Protein AF-A0A938QXC5-F1 (afdb_monomer_lite)

Sequence (366 aa):
MSLGEHMAAVRALHARALDVDLAGDAAVVHDLRVALRRCRSLAQGLADVDLIHRADWRGLAGAARGLFDGLGALRDAQVMCDWARLVPDDHRAAVDARLQAPLAGLIGDARAALQAFDIEGWDRRMRTMPLLAEHALRRRPLLLHLALARFDDARALHVIAMRRRDPESLHRTRVGVKRLRYTLESLLPDLHARVAKPLKKMQEALGDLHDLDVLGATLADVDSAALAAARSARAERLAAYKAMATGRGAWTTIRRALPPSAVVIERCRRAYVLELAASLGVDERRARRAERGVRALAATRGVPLASSALLASVLAPAKRRPARRAIKGALGLPAVVRRAVRDALDGDALVDAVRRVDRAGPPPRP

Secondary structure (DSSP, 8-state):
--HHHHHHHHHHHHHHHHHS-TTT-HHHHHHHHHHHHHHHHHHHHHHTT--TTHHHHHHHHHHTHHHHHHHHHHHHHHHHHHGGGGS-HHHHHHHHHHHHTTHHHHHHHHHHHHHT--HHHHHHHHTTHHHHHHHHHT-HHHHHHHHHHHHHHHHHHHHHHHHH--HHHHHHHHHHHHHHHHHHHHH-HHHHHHHHHHHHHHHHHHHHHHHHHHHHHHHTTT-HHHHHHHHHHHHHHHHHHHHHHSTTSHHHHHHHHS--SHHHHHHHHHHHHHHHHHHTT--HHHHHHHHHHHHHHHHHHT-----HHHHHHHHS---TTHHHHHHHTTTTS-HHHHHHHHHHH-SSSSHHHHHHHTTSPPPPP-

pLDDT: mean 82.69, std 17.97, range [37.16, 98.19]

Structure (mmCIF, N/CA/C/O backbone):
data_AF-A0A938QXC5-F1
#
_entry.id   AF-A0A938QXC5-F1
#
loop_
_atom_site.group_PDB
_atom_site.id
_atom_site.type_symbol
_atom_site.label_atom_id
_atom_site.label_alt_id
_atom_site.label_comp_id
_atom_site.label_asym_id
_atom_site.label_entity_id
_atom_site.label_seq_id
_atom_site.pdbx_PDB_ins_code
_atom_site.Cartn_x
_atom_site.Cartn_y
_atom_site.Cartn_z
_atom_site.occupancy
_atom_site.B_iso_or_equiv
_atom_site.auth_seq_id
_atom_site.auth_comp_id
_atom_site.auth_asym_id
_atom_site.auth_atom_id
_atom_site.pdbx_PDB_model_num
ATOM 1 N N . MET A 1 1 ? -16.776 5.868 -1.572 1.00 73.38 1 MET A N 1
ATOM 2 C CA . MET A 1 1 ? -17.205 4.794 -0.670 1.00 73.38 1 MET A CA 1
ATOM 3 C C . MET A 1 1 ? -16.621 5.026 0.711 1.00 73.38 1 MET A C 1
ATOM 5 O O . MET A 1 1 ? -15.471 5.453 0.796 1.00 73.38 1 MET A O 1
ATOM 9 N N . SER A 1 2 ? -17.409 4.807 1.760 1.00 90.56 2 SER A N 1
ATOM 10 C CA . SER A 1 2 ? -16.986 4.910 3.160 1.00 90.56 2 SER A CA 1
ATOM 11 C C . SER A 1 2 ? -16.192 3.670 3.597 1.00 90.56 2 SER A C 1
ATOM 13 O O . SER A 1 2 ? -16.183 2.640 2.917 1.00 90.56 2 SER A O 1
ATOM 15 N N . LEU A 1 3 ? -15.515 3.742 4.752 1.00 95.12 3 LEU A N 1
ATOM 16 C CA . LEU A 1 3 ? -14.867 2.561 5.335 1.00 95.12 3 LEU A CA 1
ATOM 17 C C . LEU A 1 3 ? -15.892 1.454 5.632 1.00 95.12 3 LEU A C 1
ATOM 19 O O . LEU A 1 3 ? -15.605 0.289 5.374 1.00 95.12 3 LEU A O 1
ATOM 23 N N . GLY A 1 4 ? -17.082 1.815 6.123 1.00 95.94 4 GLY A N 1
ATOM 24 C CA . GLY A 1 4 ? -18.150 0.859 6.425 1.00 95.94 4 GLY A CA 1
ATOM 25 C C . GLY A 1 4 ? -18.572 0.047 5.202 1.00 95.94 4 GLY A C 1
ATOM 26 O O . GLY A 1 4 ? -18.639 -1.177 5.277 1.00 95.94 4 GLY A O 1
ATOM 27 N N . GLU A 1 5 ? -18.741 0.700 4.050 1.00 96.25 5 GLU A N 1
ATOM 28 C CA . GLU A 1 5 ? -19.066 0.019 2.789 1.00 96.25 5 GLU A CA 1
ATOM 29 C C . GLU A 1 5 ? -17.952 -0.943 2.353 1.00 96.25 5 GLU A C 1
ATOM 31 O O . GLU A 1 5 ? -18.225 -2.057 1.910 1.00 96.25 5 GLU A O 1
ATOM 36 N N . HIS A 1 6 ? -16.681 -0.554 2.504 1.00 96.31 6 HIS A N 1
ATOM 37 C CA . HIS A 1 6 ? -15.562 -1.447 2.199 1.00 96.31 6 HIS A CA 1
ATOM 38 C C . HIS A 1 6 ? -15.498 -2.652 3.141 1.00 96.31 6 HIS A C 1
ATOM 40 O O . HIS A 1 6 ? -15.212 -3.756 2.683 1.00 96.31 6 HIS A O 1
ATOM 46 N N . MET A 1 7 ? -15.778 -2.468 4.432 1.00 98.12 7 MET A N 1
ATOM 47 C CA . MET A 1 7 ? -15.786 -3.571 5.393 1.00 98.12 7 MET A CA 1
ATOM 48 C C . MET A 1 7 ? -16.966 -4.524 5.173 1.00 98.12 7 MET A C 1
ATOM 50 O O . MET A 1 7 ? -16.781 -5.737 5.263 1.00 98.12 7 MET A O 1
ATOM 54 N N . ALA A 1 8 ? -18.141 -3.996 4.818 1.00 97.88 8 ALA A N 1
ATOM 55 C CA . ALA A 1 8 ? -19.299 -4.797 4.432 1.00 97.88 8 ALA A CA 1
ATOM 56 C C . ALA A 1 8 ? -19.032 -5.600 3.150 1.00 97.88 8 ALA A C 1
ATOM 58 O O . ALA A 1 8 ? -19.370 -6.780 3.083 1.00 97.88 8 ALA A O 1
ATOM 59 N N . ALA A 1 9 ? -18.347 -5.000 2.170 1.00 97.81 9 ALA A N 1
ATOM 60 C CA . ALA A 1 9 ? -17.917 -5.709 0.968 1.00 97.81 9 ALA A CA 1
ATOM 61 C C . ALA A 1 9 ? -16.958 -6.864 1.294 1.00 97.81 9 ALA A C 1
ATOM 63 O O . ALA A 1 9 ? -17.125 -7.948 0.747 1.00 97.81 9 ALA A O 1
ATOM 64 N N . VAL A 1 10 ? -15.997 -6.673 2.213 1.00 98.19 10 VAL A N 1
ATOM 65 C CA . VAL A 1 10 ? -15.128 -7.770 2.687 1.00 98.19 10 VAL A CA 1
ATOM 66 C C . VAL A 1 10 ? -15.963 -8.905 3.271 1.00 98.19 10 VAL A C 1
ATOM 68 O O . VAL A 1 10 ? -15.745 -10.050 2.899 1.00 98.19 10 VAL A O 1
ATOM 71 N N . ARG A 1 11 ? -16.935 -8.593 4.135 1.00 97.88 11 ARG A N 1
ATOM 72 C CA . ARG A 1 11 ? -17.811 -9.592 4.759 1.00 97.88 11 ARG A CA 1
ATOM 73 C C . ARG A 1 11 ? -18.604 -10.396 3.720 1.00 97.88 11 ARG A C 1
ATOM 75 O O . ARG A 1 11 ? -18.632 -11.619 3.783 1.00 97.88 11 ARG A O 1
ATOM 82 N N . ALA A 1 12 ? -19.223 -9.719 2.753 1.00 97.56 12 ALA A N 1
ATOM 83 C CA . ALA A 1 12 ? -20.017 -10.366 1.709 1.00 97.56 12 ALA A CA 1
ATOM 84 C C . ALA A 1 12 ? -19.158 -11.211 0.750 1.00 97.56 12 ALA A C 1
ATOM 86 O O . ALA A 1 12 ? -19.511 -12.343 0.427 1.00 97.56 12 ALA A O 1
ATOM 87 N N . LEU A 1 13 ? -18.011 -10.679 0.317 1.00 97.31 13 LEU A N 1
ATOM 88 C CA . LEU A 1 13 ? -17.088 -11.380 -0.578 1.00 97.31 13 LEU A CA 1
ATOM 89 C C . LEU A 1 13 ? -16.383 -12.548 0.117 1.00 97.31 13 LEU A C 1
ATOM 91 O O . LEU A 1 13 ? -16.097 -13.539 -0.540 1.00 97.31 13 LEU A O 1
ATOM 95 N N . HIS A 1 14 ? -16.119 -12.452 1.424 1.00 97.69 14 HIS A N 1
ATOM 96 C CA . HIS A 1 14 ? -15.586 -13.555 2.227 1.00 97.69 14 HIS A CA 1
ATOM 97 C C . HIS A 1 14 ? -16.565 -14.729 2.277 1.00 97.69 14 HIS A C 1
ATOM 99 O O . HIS A 1 14 ? -16.155 -15.841 1.964 1.00 97.69 14 HIS A O 1
ATOM 105 N N . ALA A 1 15 ? -17.848 -14.471 2.559 1.00 96.81 15 ALA A N 1
ATOM 106 C CA . ALA A 1 15 ? -18.883 -15.505 2.533 1.00 96.81 15 ALA A CA 1
ATOM 107 C C . ALA A 1 15 ? -18.957 -16.190 1.159 1.00 96.81 15 ALA A C 1
ATOM 109 O O . ALA A 1 15 ? -18.821 -17.402 1.070 1.00 96.81 15 ALA A O 1
ATOM 110 N N . ARG A 1 16 ? -19.035 -15.409 0.071 1.00 95.81 16 ARG A N 1
ATOM 111 C CA . ARG A 1 16 ? -19.038 -15.966 -1.291 1.00 95.81 16 ARG A CA 1
ATOM 112 C C . ARG A 1 16 ? -17.765 -16.763 -1.602 1.00 95.81 16 ARG A C 1
ATOM 114 O O . ARG A 1 16 ? -17.842 -17.792 -2.257 1.00 95.81 16 ARG A O 1
ATOM 121 N N . ALA A 1 17 ? -16.598 -16.297 -1.160 1.00 94.88 17 ALA A N 1
ATOM 122 C CA . ALA A 1 17 ? -15.327 -16.970 -1.417 1.00 94.88 17 ALA A CA 1
ATOM 123 C C . ALA A 1 17 ? -15.199 -18.332 -0.707 1.00 94.88 17 ALA A C 1
ATOM 125 O O . ALA A 1 17 ? -14.383 -19.143 -1.136 1.00 94.88 17 ALA A O 1
ATOM 126 N N . LEU A 1 18 ? -15.973 -18.590 0.354 1.00 94.94 18 LEU A N 1
ATOM 127 C CA . LEU A 1 18 ? -16.016 -19.899 1.015 1.00 94.94 18 LEU A CA 1
ATOM 128 C C . LEU A 1 18 ? -16.770 -20.953 0.189 1.00 94.94 18 LEU A C 1
ATOM 130 O O . LEU A 1 18 ? -16.433 -22.131 0.279 1.00 94.94 18 LEU A O 1
ATOM 134 N N . ASP A 1 19 ? -17.737 -20.528 -0.627 1.00 93.00 19 ASP A N 1
ATOM 135 C CA . ASP A 1 19 ? -18.667 -21.421 -1.335 1.00 93.00 19 ASP A CA 1
ATOM 136 C C . ASP A 1 19 ? -18.271 -21.706 -2.794 1.00 93.00 19 ASP A C 1
ATOM 138 O O . ASP A 1 19 ? -18.875 -22.548 -3.458 1.00 93.00 19 ASP A O 1
ATOM 142 N N . VAL A 1 20 ? -17.276 -20.995 -3.325 1.00 92.44 20 VAL A N 1
ATOM 143 C CA . VAL A 1 20 ? -16.870 -21.074 -4.737 1.00 92.44 20 VAL A CA 1
ATOM 144 C C . VAL A 1 20 ? -15.569 -21.842 -4.930 1.00 92.44 20 VAL A C 1
ATOM 146 O O . VAL A 1 20 ? -14.682 -21.866 -4.074 1.00 92.44 20 VAL A O 1
ATOM 149 N N . ASP A 1 21 ? -15.413 -22.420 -6.119 1.00 89.19 21 ASP A N 1
ATOM 150 C CA . ASP A 1 21 ? -14.126 -22.955 -6.532 1.00 89.19 21 ASP A CA 1
ATOM 151 C C . ASP A 1 21 ? -13.148 -21.818 -6.872 1.00 89.19 21 ASP A C 1
ATOM 153 O O . ASP A 1 21 ? -13.244 -21.172 -7.916 1.00 89.19 21 ASP A O 1
ATOM 157 N N . LEU A 1 22 ? -12.176 -21.591 -5.984 1.00 85.50 22 LEU A N 1
ATOM 158 C CA . LEU A 1 22 ? -11.138 -20.569 -6.159 1.00 85.50 22 LEU A CA 1
ATOM 159 C C . LEU A 1 22 ? -10.255 -20.791 -7.398 1.00 85.50 22 LEU A C 1
ATOM 161 O O . LEU A 1 22 ? -9.600 -19.843 -7.836 1.00 85.50 22 LEU A O 1
ATOM 165 N N . ALA A 1 23 ? -10.204 -22.013 -7.942 1.00 80.19 23 ALA A N 1
ATOM 166 C CA . ALA A 1 23 ? -9.492 -22.281 -9.188 1.00 80.19 23 ALA A CA 1
ATOM 167 C C . ALA A 1 23 ? -10.234 -21.681 -10.396 1.00 80.19 23 ALA A C 1
ATOM 169 O O . ALA A 1 23 ? -9.602 -21.069 -11.257 1.00 80.19 23 ALA A O 1
ATOM 170 N N . GLY A 1 24 ? -11.565 -21.820 -10.431 1.00 76.31 24 GLY A N 1
ATOM 171 C CA . GLY A 1 24 ? -12.424 -21.345 -11.519 1.00 76.31 24 GLY A CA 1
ATOM 172 C C . GLY A 1 24 ? -12.910 -19.895 -11.391 1.00 76.31 24 GLY A C 1
ATOM 173 O O . GLY A 1 24 ? -13.176 -19.256 -12.406 1.00 76.31 24 GLY A O 1
ATOM 174 N N . ASP A 1 25 ? -12.999 -19.340 -10.178 1.00 81.38 25 ASP A N 1
ATOM 175 C CA . ASP A 1 25 ? -13.485 -17.971 -9.938 1.00 81.38 25 ASP A CA 1
ATOM 176 C C . ASP A 1 25 ? -12.351 -17.042 -9.466 1.00 81.38 25 ASP A C 1
ATOM 178 O O . ASP A 1 25 ? -12.260 -16.624 -8.312 1.00 81.38 25 ASP A O 1
ATOM 182 N N . ALA A 1 26 ? -11.456 -16.669 -10.384 1.00 82.31 26 ALA A N 1
ATOM 183 C CA . ALA A 1 26 ? -10.393 -15.704 -10.084 1.00 82.31 26 ALA A CA 1
ATOM 184 C C . ALA A 1 26 ? -10.930 -14.292 -9.755 1.00 82.31 26 ALA A C 1
ATOM 186 O O . ALA A 1 26 ? -10.217 -13.481 -9.147 1.00 82.31 26 ALA A O 1
ATOM 187 N N . ALA A 1 27 ? -12.174 -13.984 -10.146 1.00 88.62 27 ALA A N 1
ATOM 188 C CA . ALA A 1 27 ? -12.801 -12.689 -9.909 1.00 88.62 27 ALA A CA 1
ATOM 189 C C . ALA A 1 27 ? -13.138 -12.496 -8.425 1.00 88.62 27 ALA A C 1
ATOM 191 O O . ALA A 1 27 ? -12.799 -11.455 -7.864 1.00 88.62 27 ALA A O 1
ATOM 192 N N . VAL A 1 28 ? -13.691 -13.511 -7.747 1.00 91.12 28 VAL A N 1
ATOM 193 C CA . VAL A 1 28 ? -14.006 -13.413 -6.310 1.00 91.12 28 VAL A CA 1
ATOM 194 C C . VAL A 1 28 ? -12.753 -13.180 -5.456 1.00 91.12 28 VAL A C 1
ATOM 196 O O . VAL A 1 28 ? -12.759 -12.330 -4.562 1.00 91.12 28 VAL A O 1
ATOM 199 N N . VAL A 1 29 ? -11.636 -13.847 -5.782 1.00 90.88 29 VAL A N 1
ATOM 200 C CA . VAL A 1 29 ? -10.338 -13.659 -5.114 1.00 90.88 29 VAL A CA 1
ATOM 201 C C . VAL A 1 29 ? -9.826 -12.244 -5.361 1.00 90.88 29 VAL A C 1
ATOM 203 O O . VAL A 1 29 ? -9.366 -11.572 -4.432 1.00 90.88 29 VAL A O 1
ATOM 206 N N . HIS A 1 30 ? -9.912 -11.768 -6.605 1.00 91.69 30 HIS A N 1
ATOM 207 C CA . HIS A 1 30 ? -9.515 -10.411 -6.960 1.00 91.69 30 HIS A CA 1
ATOM 208 C C . HIS A 1 30 ? -10.321 -9.361 -6.185 1.00 91.69 30 HIS A C 1
ATOM 210 O O . HIS A 1 30 ? -9.731 -8.493 -5.534 1.00 91.69 30 HIS A O 1
ATOM 216 N N . ASP A 1 31 ? -11.647 -9.463 -6.201 1.00 95.00 31 ASP A N 1
ATOM 217 C CA . ASP A 1 31 ? -12.548 -8.496 -5.581 1.00 95.00 31 ASP A CA 1
ATOM 218 C C . ASP A 1 31 ? -12.382 -8.467 -4.060 1.00 95.00 31 ASP A C 1
ATOM 220 O O . ASP A 1 31 ? -12.244 -7.388 -3.468 1.00 95.00 31 ASP A O 1
ATOM 224 N N . LEU A 1 32 ? -12.286 -9.640 -3.421 1.00 96.38 32 LEU A N 1
ATOM 225 C CA . LEU A 1 32 ? -12.037 -9.745 -1.983 1.00 96.38 32 LEU A CA 1
ATOM 226 C C . LEU A 1 32 ? -10.693 -9.107 -1.608 1.00 96.38 32 LEU A C 1
ATOM 228 O O . LEU A 1 32 ? -10.614 -8.310 -0.666 1.00 96.38 32 LEU A O 1
ATOM 232 N N . ARG A 1 33 ? -9.634 -9.362 -2.388 1.00 95.69 33 ARG A N 1
ATOM 233 C CA . ARG A 1 33 ? -8.335 -8.695 -2.197 1.00 95.69 33 ARG A CA 1
ATOM 234 C C . ARG A 1 33 ? -8.440 -7.186 -2.354 1.00 95.69 33 ARG A C 1
ATOM 236 O O . ARG A 1 33 ? -7.829 -6.454 -1.573 1.00 95.69 33 ARG A O 1
ATOM 243 N N . VAL A 1 34 ? -9.185 -6.694 -3.342 1.00 95.50 34 VAL A N 1
ATOM 244 C CA . VAL A 1 34 ? -9.376 -5.254 -3.553 1.00 95.50 34 VAL A CA 1
ATOM 245 C C . VAL A 1 34 ? -10.096 -4.624 -2.359 1.00 95.50 34 VAL A C 1
ATOM 247 O O . VAL A 1 34 ? -9.641 -3.578 -1.880 1.00 95.50 34 VAL A O 1
ATOM 250 N N . ALA A 1 35 ? -11.154 -5.252 -1.841 1.00 96.94 35 ALA A N 1
ATOM 251 C CA . ALA A 1 35 ? -11.894 -4.782 -0.669 1.00 96.94 35 ALA A CA 1
ATOM 252 C C . ALA A 1 35 ? -11.013 -4.760 0.598 1.00 96.94 35 ALA A C 1
ATOM 254 O O . ALA A 1 35 ? -10.912 -3.730 1.276 1.00 96.94 35 ALA A O 1
ATOM 255 N N . LEU A 1 36 ? -10.266 -5.840 0.853 1.00 97.50 36 LEU A N 1
ATOM 256 C CA . LEU A 1 36 ? -9.299 -5.929 1.954 1.00 97.50 36 LEU A CA 1
ATOM 257 C C . LEU A 1 36 ? -8.193 -4.874 1.826 1.00 97.50 36 LEU A C 1
ATOM 259 O O . LEU A 1 36 ? -7.880 -4.183 2.797 1.00 97.50 36 LEU A O 1
ATOM 263 N N . ARG A 1 37 ? -7.625 -4.683 0.625 1.00 96.31 37 ARG A N 1
ATOM 264 C CA . ARG A 1 37 ? -6.616 -3.643 0.350 1.00 96.31 37 ARG A CA 1
ATOM 265 C C . ARG A 1 37 ? -7.142 -2.258 0.712 1.00 96.31 37 ARG A C 1
ATOM 267 O O . ARG A 1 37 ? -6.390 -1.474 1.292 1.00 96.31 37 ARG A O 1
ATOM 274 N N . ARG A 1 38 ? -8.392 -1.939 0.351 1.00 96.44 38 ARG A N 1
ATOM 275 C CA . ARG A 1 38 ? -9.012 -0.632 0.632 1.00 96.44 38 ARG A CA 1
ATOM 276 C C . ARG A 1 38 ? -9.113 -0.388 2.135 1.00 96.44 38 ARG A C 1
ATOM 278 O O . ARG A 1 38 ? -8.637 0.651 2.592 1.00 96.44 38 ARG A O 1
ATOM 285 N N . CYS A 1 39 ? -9.610 -1.369 2.893 1.00 97.50 39 CYS A N 1
ATOM 286 C CA . CYS A 1 39 ? -9.671 -1.304 4.356 1.00 97.50 39 CYS A CA 1
ATOM 287 C C . CYS A 1 39 ? -8.272 -1.155 4.972 1.00 97.50 39 CYS A C 1
ATOM 289 O O . CYS A 1 39 ? -8.023 -0.230 5.743 1.00 97.50 39 CYS A O 1
ATOM 291 N N . ARG A 1 40 ? -7.325 -2.020 4.580 1.00 96.62 40 ARG A N 1
ATOM 292 C CA . ARG A 1 40 ? -5.950 -2.021 5.106 1.00 96.62 40 ARG A CA 1
ATOM 293 C C . ARG A 1 40 ? -5.210 -0.725 4.809 1.00 96.62 40 ARG A C 1
ATOM 295 O O . ARG A 1 40 ? -4.557 -0.196 5.697 1.00 96.62 40 ARG A O 1
ATOM 302 N N . SER A 1 41 ? -5.290 -0.216 3.581 1.00 94.44 41 SER A N 1
ATOM 303 C CA . SER A 1 41 ? -4.545 0.986 3.180 1.00 94.44 41 SER A CA 1
ATOM 304 C C . SER A 1 41 ? -5.094 2.239 3.854 1.00 94.44 41 SER A C 1
ATOM 306 O O . SER A 1 41 ? -4.310 3.084 4.280 1.00 94.44 41 SER A O 1
ATOM 308 N N . LEU A 1 42 ? -6.422 2.336 3.995 1.00 96.56 42 LEU A N 1
ATOM 309 C CA . LEU A 1 42 ? -7.063 3.402 4.762 1.00 96.56 42 LEU A CA 1
ATOM 310 C C . LEU A 1 42 ? -6.624 3.334 6.228 1.00 96.56 42 LEU A C 1
ATOM 312 O O . LEU A 1 42 ? -6.110 4.320 6.747 1.00 96.56 42 LEU A O 1
ATOM 316 N N . ALA A 1 43 ? -6.742 2.164 6.862 1.00 97.19 43 ALA A N 1
ATOM 317 C CA . ALA A 1 43 ? -6.360 1.969 8.257 1.00 97.19 43 ALA A CA 1
ATOM 318 C C . ALA A 1 43 ? -4.867 2.245 8.497 1.00 97.19 43 ALA A C 1
ATOM 320 O O . ALA A 1 43 ? -4.514 2.941 9.437 1.00 97.19 43 ALA A O 1
ATOM 321 N N . GLN A 1 44 ? -3.972 1.776 7.625 1.00 95.31 44 GLN A N 1
ATOM 322 C CA . GLN A 1 44 ? -2.540 2.082 7.714 1.00 95.31 44 GLN A CA 1
ATOM 323 C C . GLN A 1 44 ? -2.259 3.575 7.552 1.00 95.31 44 GLN A C 1
ATOM 325 O O . GLN A 1 44 ? -1.444 4.121 8.289 1.00 95.31 44 GLN A O 1
ATOM 330 N N . GLY A 1 45 ? -2.931 4.233 6.605 1.00 93.94 45 GLY A N 1
ATOM 331 C CA . GLY A 1 45 ? -2.815 5.671 6.417 1.00 93.94 45 GLY A CA 1
ATOM 332 C C . GLY A 1 45 ? -3.245 6.435 7.666 1.00 93.94 45 GLY A C 1
ATOM 333 O O . GLY A 1 45 ? -2.478 7.254 8.163 1.00 93.94 45 GLY A O 1
ATOM 334 N N . LEU A 1 46 ? -4.415 6.112 8.224 1.00 95.62 46 LEU A N 1
ATOM 335 C CA . LEU A 1 46 ? -4.910 6.722 9.458 1.00 95.62 46 LEU A CA 1
ATOM 336 C C . LEU A 1 46 ? -4.031 6.390 10.669 1.00 95.62 46 LEU A C 1
ATOM 338 O O . LEU A 1 46 ? -3.738 7.288 11.443 1.00 95.62 46 LEU A O 1
ATOM 342 N N . ALA A 1 47 ? -3.485 5.177 10.788 1.00 92.69 47 ALA A N 1
ATOM 343 C CA . ALA A 1 47 ? -2.557 4.820 11.866 1.00 92.69 47 ALA A CA 1
ATOM 344 C C . ALA A 1 47 ? -1.301 5.707 11.913 1.00 92.69 47 ALA A C 1
ATOM 346 O O . ALA A 1 47 ? -0.642 5.780 12.953 1.00 92.69 47 ALA A O 1
ATOM 347 N N . ASP A 1 48 ? -0.926 6.332 10.797 1.00 89.00 48 ASP A N 1
ATOM 348 C CA . ASP A 1 48 ? 0.250 7.195 10.704 1.00 89.00 48 ASP A CA 1
ATOM 349 C C . ASP A 1 48 ? -0.036 8.663 11.027 1.00 89.00 48 ASP A C 1
ATOM 351 O O . ASP A 1 48 ? 0.912 9.430 11.209 1.00 89.00 48 ASP A O 1
ATOM 355 N N . VAL A 1 49 ? -1.309 9.049 11.141 1.00 87.00 49 VAL A N 1
ATOM 356 C CA . VAL A 1 49 ? -1.724 10.439 11.376 1.00 87.00 49 VAL A CA 1
ATOM 357 C C . VAL A 1 49 ? -2.733 10.641 12.489 1.00 87.00 49 VAL A C 1
ATOM 359 O O . VAL A 1 49 ? -2.759 11.730 13.031 1.00 87.00 49 VAL A O 1
ATOM 362 N N . ASP A 1 50 ? -3.549 9.652 12.824 1.00 89.06 50 ASP A N 1
ATOM 363 C CA . ASP A 1 50 ? -4.425 9.634 13.991 1.00 89.06 50 ASP A CA 1
ATOM 364 C C . ASP A 1 50 ? -3.710 8.823 15.069 1.00 89.06 50 ASP A C 1
ATOM 366 O O . ASP A 1 50 ? -3.799 7.595 15.154 1.00 89.06 50 ASP A O 1
ATOM 370 N N . LEU A 1 51 ? -2.850 9.529 15.796 1.00 86.69 51 LEU A N 1
ATOM 371 C CA . LEU A 1 51 ? -1.871 8.927 16.691 1.00 86.69 51 LEU A CA 1
ATOM 372 C C . LEU A 1 51 ? -2.502 8.490 18.005 1.00 86.69 51 LEU A C 1
ATOM 374 O O . LEU A 1 51 ? -1.999 7.555 18.626 1.00 86.69 51 LEU A O 1
ATOM 378 N N . ILE A 1 52 ? -3.606 9.136 18.377 1.00 84.50 52 ILE A N 1
ATOM 379 C CA . ILE A 1 52 ? -4.423 8.797 19.538 1.00 84.50 52 ILE A CA 1
ATOM 380 C C . ILE A 1 52 ? -5.034 7.401 19.350 1.00 84.50 52 ILE A C 1
ATOM 382 O O . ILE A 1 52 ? -4.853 6.541 20.207 1.00 84.50 52 ILE A O 1
ATOM 386 N N . HIS A 1 53 ? -5.636 7.126 18.187 1.00 90.19 53 HIS A N 1
ATOM 387 C CA . HIS A 1 53 ? -6.274 5.834 17.878 1.00 90.19 53 HIS A CA 1
ATOM 388 C C . HIS A 1 53 ? -5.385 4.896 17.050 1.00 90.19 53 HIS A C 1
ATOM 390 O O . HIS A 1 53 ? -5.842 3.980 16.361 1.00 90.19 53 HIS A O 1
ATOM 396 N N . ARG A 1 54 ? -4.065 5.112 17.085 1.00 90.62 54 ARG A N 1
ATOM 397 C CA . ARG A 1 54 ? -3.090 4.342 16.297 1.00 90.62 54 ARG A CA 1
ATOM 398 C C . ARG A 1 54 ? -3.210 2.834 16.535 1.00 90.62 54 ARG A C 1
ATOM 400 O O . ARG A 1 54 ? -2.970 2.055 15.609 1.00 90.62 54 ARG A O 1
ATOM 407 N N . ALA A 1 55 ? -3.517 2.421 17.764 1.00 92.06 55 ALA A N 1
ATOM 408 C CA . ALA A 1 55 ? -3.687 1.016 18.117 1.00 92.06 55 ALA A CA 1
ATOM 409 C C . ALA A 1 55 ? -4.905 0.400 17.413 1.00 92.06 55 ALA A C 1
ATOM 411 O O . ALA A 1 55 ? -4.765 -0.661 16.804 1.00 92.06 55 ALA A O 1
ATOM 412 N N . ASP A 1 56 ? -6.044 1.094 17.396 1.00 94.75 56 ASP A N 1
ATOM 413 C CA . ASP A 1 56 ? -7.278 0.650 16.737 1.00 94.75 56 ASP A CA 1
ATOM 414 C C . ASP A 1 56 ? -7.077 0.490 15.229 1.00 94.75 56 ASP A C 1
ATOM 416 O O . ASP A 1 56 ? -7.392 -0.552 14.645 1.00 94.75 56 ASP A O 1
ATOM 420 N N . TRP A 1 57 ? -6.436 1.479 14.600 1.00 97.06 57 TRP A N 1
ATOM 421 C CA . TRP A 1 57 ? -6.110 1.437 13.177 1.00 97.06 57 TRP A CA 1
ATOM 422 C C . TRP A 1 57 ? -5.167 0.288 12.816 1.00 97.06 57 TRP A C 1
ATOM 424 O O . TRP A 1 57 ? -5.372 -0.410 11.818 1.00 97.06 57 TRP A O 1
ATOM 434 N N . ARG A 1 58 ? -4.140 0.047 13.640 1.00 96.25 58 ARG A N 1
ATOM 435 C CA . ARG A 1 58 ? -3.247 -1.109 13.472 1.00 96.25 58 ARG A CA 1
ATOM 436 C C . ARG A 1 58 ? -3.983 -2.424 13.692 1.00 96.25 58 ARG A C 1
ATOM 438 O O . ARG A 1 58 ? -3.725 -3.369 12.951 1.00 96.25 58 ARG A O 1
ATOM 445 N N . GLY A 1 59 ? -4.907 -2.470 14.648 1.00 96.81 59 GLY A N 1
ATOM 446 C CA . GLY A 1 59 ? -5.771 -3.616 14.902 1.00 96.81 59 GLY A CA 1
ATOM 447 C C . GLY A 1 59 ? -6.630 -3.961 13.687 1.00 96.81 59 GLY A C 1
ATOM 448 O O . GLY A 1 59 ? -6.645 -5.113 13.264 1.00 96.81 59 GLY A O 1
ATOM 449 N N . LEU A 1 60 ? -7.276 -2.969 13.065 1.00 97.31 60 LEU A N 1
ATOM 450 C CA . LEU A 1 60 ? -8.050 -3.165 11.835 1.00 97.31 60 LEU A CA 1
ATOM 451 C C . LEU A 1 60 ? -7.166 -3.624 10.662 1.00 97.31 60 LEU A C 1
ATOM 453 O O . LEU A 1 60 ? -7.496 -4.584 9.966 1.00 97.31 60 LEU A O 1
ATOM 457 N N . ALA A 1 61 ? -6.019 -2.971 10.450 1.00 96.75 61 ALA A N 1
ATOM 458 C CA . ALA A 1 61 ? -5.086 -3.361 9.393 1.00 96.75 61 ALA A CA 1
ATOM 459 C C . ALA A 1 61 ? -4.510 -4.775 9.601 1.00 96.75 61 ALA A C 1
ATOM 461 O O . ALA A 1 61 ? -4.220 -5.464 8.619 1.00 96.75 61 ALA A O 1
ATOM 462 N N . GLY A 1 62 ? -4.327 -5.181 10.862 1.00 96.75 62 GLY A N 1
ATOM 463 C CA . GLY A 1 62 ? -3.883 -6.508 11.276 1.00 96.75 62 GLY A CA 1
ATOM 464 C C . GLY A 1 62 ? -4.951 -7.578 11.069 1.00 96.75 62 GLY A C 1
ATOM 465 O O . GLY A 1 62 ? -4.635 -8.624 10.513 1.00 96.75 62 GLY A O 1
ATOM 466 N N . ALA A 1 63 ? -6.211 -7.291 11.407 1.00 96.75 63 ALA A N 1
ATOM 467 C CA . ALA A 1 63 ? -7.329 -8.222 11.225 1.00 96.75 63 ALA A CA 1
ATOM 468 C C . ALA A 1 63 ? -7.498 -8.656 9.756 1.00 96.75 63 ALA A C 1
ATOM 470 O O . ALA A 1 63 ? -7.701 -9.827 9.467 1.00 96.75 63 ALA A O 1
ATOM 471 N N . ALA A 1 64 ? -7.316 -7.733 8.807 1.00 95.81 64 ALA A N 1
ATOM 472 C CA . ALA A 1 64 ? -7.369 -8.043 7.376 1.00 95.81 64 ALA A CA 1
ATOM 473 C C . ALA A 1 64 ? -6.071 -8.655 6.809 1.00 95.81 64 ALA A C 1
ATOM 475 O O . ALA A 1 64 ? -6.034 -9.033 5.636 1.00 95.81 64 ALA A O 1
ATOM 476 N N . ARG A 1 65 ? -4.972 -8.688 7.577 1.00 95.75 65 ARG A N 1
ATOM 477 C CA . ARG A 1 65 ? -3.647 -9.044 7.051 1.00 95.75 65 ARG A CA 1
ATOM 478 C C . ARG A 1 65 ? -3.547 -10.514 6.675 1.00 95.75 65 ARG A C 1
ATOM 480 O O . ARG A 1 65 ? -3.115 -10.777 5.562 1.00 95.75 65 ARG A O 1
ATOM 487 N N . GLY A 1 66 ? -3.929 -11.422 7.574 1.00 94.88 66 GLY A N 1
ATOM 488 C CA . GLY A 1 66 ? -3.792 -12.866 7.348 1.00 94.88 66 GLY A CA 1
ATOM 489 C C . GLY A 1 66 ? -4.503 -13.301 6.069 1.00 94.88 66 GLY A C 1
ATOM 490 O O . GLY A 1 66 ? -3.871 -13.832 5.161 1.00 94.88 66 GLY A O 1
ATOM 491 N N . LEU A 1 67 ? -5.781 -12.933 5.946 1.00 96.81 67 LEU A N 1
ATOM 492 C CA . LEU A 1 67 ? -6.573 -13.219 4.753 1.00 96.81 67 LEU A CA 1
ATOM 493 C C . LEU A 1 67 ? -6.002 -12.557 3.489 1.00 96.81 67 LEU A C 1
ATOM 495 O O . LEU A 1 67 ? -5.876 -13.197 2.449 1.00 96.81 67 LEU A O 1
ATOM 499 N N . PHE A 1 68 ? -5.614 -11.279 3.550 1.00 96.88 68 PHE A N 1
ATOM 500 C CA . PHE A 1 68 ? -5.046 -10.615 2.376 1.00 96.88 68 PHE A CA 1
ATOM 501 C C . PHE A 1 68 ? -3.724 -11.244 1.929 1.00 96.88 68 PHE A C 1
ATOM 503 O O . PHE A 1 68 ? -3.488 -11.362 0.731 1.00 96.88 68 PHE A O 1
ATOM 510 N N . ASP A 1 69 ? -2.836 -11.587 2.857 1.00 94.75 69 ASP A N 1
ATOM 511 C CA . ASP A 1 69 ? -1.529 -12.141 2.518 1.00 94.75 69 ASP A CA 1
ATOM 512 C C . 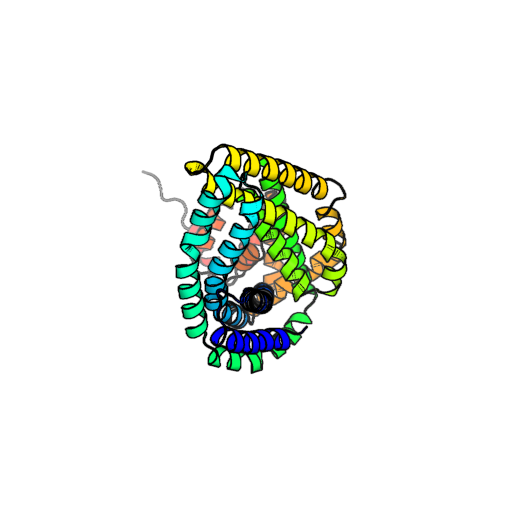ASP A 1 69 ? -1.712 -13.569 1.942 1.00 94.75 69 ASP A C 1
ATOM 514 O O . ASP A 1 69 ? -1.151 -13.856 0.885 1.00 94.75 69 ASP A O 1
ATOM 518 N N . GLY A 1 70 ? -2.607 -14.391 2.517 1.00 93.88 70 GLY A N 1
ATOM 519 C CA . GLY A 1 70 ? -2.940 -15.738 2.020 1.00 93.88 70 GLY A CA 1
ATOM 520 C C . GLY A 1 70 ? -3.552 -15.761 0.614 1.00 93.88 70 GLY A C 1
ATOM 521 O O . GLY A 1 70 ? -3.120 -16.523 -0.244 1.00 93.88 70 GLY A O 1
ATOM 522 N N . LEU A 1 71 ? -4.470 -14.838 0.305 1.00 94.69 71 LEU A N 1
ATOM 523 C CA . LEU A 1 71 ? -4.992 -14.677 -1.064 1.00 94.69 71 LEU A CA 1
ATOM 524 C C . LEU A 1 71 ? -3.938 -14.120 -2.043 1.00 94.69 71 LEU A C 1
ATOM 526 O O . LEU A 1 71 ? -4.149 -14.101 -3.255 1.00 94.69 71 LEU A O 1
ATOM 530 N N . GLY A 1 72 ? -2.841 -13.557 -1.530 1.00 93.25 72 GLY A N 1
ATOM 531 C CA . GLY A 1 72 ? -1.869 -12.813 -2.325 1.00 93.25 72 GLY A CA 1
ATOM 532 C C . GLY A 1 72 ? -0.967 -13.666 -3.164 1.00 93.25 72 GLY A C 1
ATOM 533 O O . GLY A 1 72 ? -0.838 -13.381 -4.350 1.00 93.25 72 GLY A O 1
ATOM 534 N N . ALA A 1 73 ? -0.427 -14.722 -2.575 1.00 90.44 73 ALA A N 1
ATOM 535 C CA . ALA A 1 73 ? 0.433 -15.637 -3.297 1.00 90.44 73 ALA A CA 1
ATOM 536 C C . ALA A 1 73 ? -0.316 -16.294 -4.470 1.00 90.44 73 ALA A C 1
ATOM 538 O O . ALA A 1 73 ? 0.195 -16.294 -5.588 1.00 90.44 73 ALA A O 1
ATOM 539 N N . LEU A 1 74 ? -1.568 -16.726 -4.256 1.00 91.00 74 LEU A N 1
ATOM 540 C CA . LEU A 1 74 ? -2.424 -17.250 -5.325 1.00 91.00 74 LEU A CA 1
ATOM 541 C C . LEU A 1 74 ? -2.631 -16.225 -6.448 1.00 91.00 74 LEU A C 1
ATOM 543 O O . LEU A 1 74 ? -2.438 -16.542 -7.619 1.00 91.00 74 LEU A O 1
ATOM 547 N N . ARG A 1 75 ? -2.984 -14.978 -6.105 1.00 88.81 75 ARG A N 1
ATOM 548 C CA . ARG A 1 75 ? -3.216 -13.943 -7.120 1.00 88.81 75 ARG A CA 1
ATOM 549 C C . ARG A 1 75 ? -1.950 -13.601 -7.903 1.00 88.81 75 ARG A C 1
ATOM 551 O O . ARG A 1 75 ? -2.036 -13.370 -9.106 1.00 88.81 75 ARG A O 1
ATOM 558 N N . ASP A 1 76 ? -0.810 -13.522 -7.229 1.00 88.44 76 ASP A N 1
ATOM 559 C CA . ASP A 1 76 ? 0.461 -13.188 -7.868 1.00 88.44 76 ASP A CA 1
ATOM 560 C C . ASP A 1 76 ? 0.889 -14.319 -8.828 1.00 88.44 76 ASP A C 1
ATOM 562 O O . ASP A 1 76 ? 1.305 -14.034 -9.949 1.00 88.44 76 ASP A O 1
ATOM 566 N N . ALA A 1 77 ? 0.676 -15.589 -8.459 1.00 87.25 77 ALA A N 1
ATOM 567 C CA . ALA A 1 77 ? 0.906 -16.737 -9.342 1.00 87.25 77 ALA A CA 1
ATOM 568 C C . ALA A 1 77 ? -0.046 -16.766 -10.555 1.00 87.25 77 ALA A C 1
ATOM 570 O O . ALA A 1 77 ? 0.401 -16.989 -11.680 1.00 87.25 77 ALA A O 1
ATOM 571 N N . GLN A 1 78 ? -1.337 -16.467 -10.359 1.00 84.88 78 GLN A N 1
ATOM 572 C CA . GLN A 1 78 ? -2.312 -16.346 -11.454 1.00 84.88 78 GLN A CA 1
ATOM 573 C C . GLN A 1 78 ? -1.912 -15.256 -12.458 1.00 84.88 78 GLN A C 1
ATOM 575 O O . GLN A 1 78 ? -1.960 -15.479 -13.662 1.00 84.88 78 GLN A O 1
ATOM 580 N N . VAL A 1 79 ? -1.469 -14.089 -11.973 1.00 84.25 79 VAL A N 1
ATOM 581 C CA . VAL A 1 79 ? -0.969 -13.010 -12.843 1.00 84.25 79 VAL A CA 1
ATOM 582 C C . VAL A 1 79 ? 0.307 -13.431 -13.571 1.00 84.25 79 VAL A C 1
ATOM 584 O O . VAL A 1 79 ? 0.492 -13.061 -14.725 1.00 84.25 79 VAL A O 1
ATOM 587 N N . MET A 1 80 ? 1.184 -14.212 -12.935 1.00 86.38 80 MET A N 1
ATOM 588 C CA . MET A 1 80 ? 2.401 -14.698 -13.587 1.00 86.38 80 MET A CA 1
ATOM 589 C C . MET A 1 80 ? 2.093 -15.619 -14.776 1.00 86.38 80 MET A C 1
ATOM 591 O O . MET A 1 80 ? 2.766 -15.522 -15.798 1.00 86.38 80 MET A O 1
ATOM 595 N N . CYS A 1 81 ? 1.046 -16.446 -14.683 1.00 84.56 81 CYS A N 1
ATOM 596 C CA . CYS A 1 81 ? 0.602 -17.298 -15.792 1.00 84.56 81 CYS A CA 1
ATOM 597 C C . CYS A 1 81 ? 0.218 -16.475 -17.036 1.00 84.56 81 CYS A C 1
ATOM 599 O O . CYS A 1 81 ? 0.541 -16.867 -18.153 1.00 84.56 81 CYS A O 1
ATOM 601 N N . ASP A 1 82 ? -0.362 -15.280 -16.865 1.00 84.19 82 ASP A N 1
ATOM 602 C CA . ASP A 1 82 ? -0.700 -14.396 -17.992 1.00 84.19 82 ASP A CA 1
ATOM 603 C C . ASP A 1 82 ? 0.534 -13.936 -18.788 1.00 84.19 82 ASP A C 1
ATOM 605 O O . ASP A 1 82 ? 0.412 -13.544 -19.955 1.00 84.19 82 ASP A O 1
ATOM 609 N N . TRP A 1 83 ? 1.721 -13.949 -18.174 1.00 82.31 83 TRP A N 1
ATOM 610 C CA . TRP A 1 83 ? 2.972 -13.549 -18.814 1.00 82.31 83 TRP A CA 1
ATOM 611 C C . TRP A 1 83 ? 3.604 -14.653 -19.669 1.00 82.31 83 TRP A C 1
ATOM 613 O O . TRP A 1 83 ? 4.443 -14.332 -20.514 1.00 82.31 83 TRP A O 1
ATOM 623 N N . ALA A 1 84 ? 3.155 -15.910 -19.550 1.00 80.19 84 ALA A N 1
ATOM 624 C CA . ALA A 1 84 ? 3.608 -17.014 -20.402 1.00 80.19 84 ALA A CA 1
ATOM 625 C C . ALA A 1 84 ? 3.367 -16.748 -21.897 1.00 80.19 84 ALA A C 1
ATOM 627 O O . ALA A 1 84 ? 4.094 -17.240 -22.754 1.00 80.19 84 ALA A O 1
ATOM 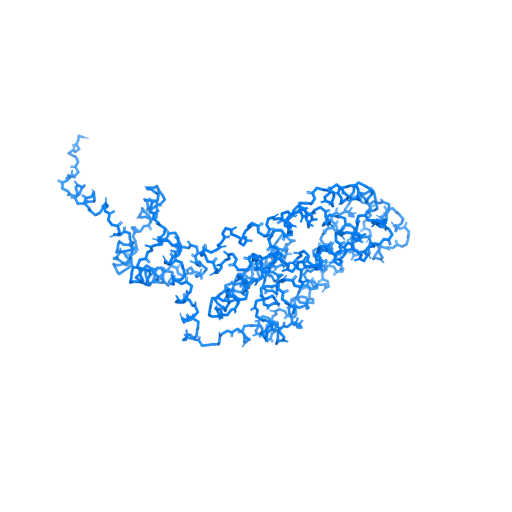628 N N . ARG A 1 85 ? 2.418 -15.861 -22.229 1.00 82.19 85 ARG A N 1
ATOM 629 C CA . ARG A 1 85 ? 2.157 -15.428 -23.609 1.00 82.19 85 ARG A CA 1
ATOM 630 C C . ARG A 1 85 ? 3.336 -14.751 -24.312 1.00 82.19 85 ARG A C 1
ATOM 632 O O . ARG A 1 85 ? 3.298 -14.628 -25.532 1.00 82.19 85 ARG A O 1
ATOM 639 N N . LEU A 1 86 ? 4.322 -14.259 -23.558 1.00 78.19 86 LEU A N 1
ATOM 640 C CA . LEU A 1 86 ? 5.544 -13.665 -24.108 1.00 78.19 86 LEU A CA 1
ATOM 641 C C . LEU A 1 86 ? 6.569 -14.714 -24.562 1.00 78.19 86 LEU A C 1
ATOM 643 O O . LEU A 1 86 ? 7.586 -14.345 -25.144 1.00 78.19 86 LEU A O 1
ATOM 647 N N . VAL A 1 87 ? 6.330 -15.990 -24.260 1.00 76.94 87 VAL A N 1
ATOM 648 C CA . VAL A 1 87 ? 7.237 -17.091 -24.571 1.00 76.94 87 VAL A CA 1
ATOM 649 C C . VAL A 1 87 ? 6.932 -17.633 -25.974 1.00 76.94 87 VAL A C 1
ATOM 651 O O . VAL A 1 87 ? 5.751 -17.794 -26.311 1.00 76.94 87 VAL A O 1
ATOM 654 N N . PRO A 1 88 ? 7.965 -17.907 -26.794 1.00 79.50 88 PRO A N 1
ATOM 655 C CA . PRO A 1 88 ? 7.825 -18.653 -28.044 1.00 79.50 88 PRO A CA 1
ATOM 656 C C . PRO A 1 88 ? 7.045 -19.971 -27.873 1.00 79.50 88 PRO A C 1
ATOM 658 O O . PRO A 1 88 ? 7.088 -20.599 -26.813 1.00 79.50 88 PRO A O 1
ATOM 661 N N . ASP A 1 89 ? 6.279 -20.371 -28.890 1.00 81.44 89 ASP A N 1
ATOM 662 C CA . ASP A 1 89 ? 5.314 -21.479 -28.774 1.00 81.44 89 ASP A CA 1
ATOM 663 C C . ASP A 1 89 ? 5.970 -22.841 -28.493 1.00 81.44 89 ASP A C 1
ATOM 665 O O . ASP A 1 89 ? 5.405 -23.660 -27.769 1.00 81.44 89 ASP A O 1
ATOM 669 N N . ASP A 1 90 ? 7.185 -23.051 -28.992 1.00 80.38 90 ASP A N 1
ATOM 670 C CA . ASP A 1 90 ? 8.028 -24.230 -28.760 1.00 80.38 90 ASP A CA 1
ATOM 671 C C . ASP A 1 90 ? 8.412 -24.433 -27.284 1.00 80.38 90 ASP A C 1
ATOM 673 O O . ASP A 1 90 ? 8.582 -25.571 -26.842 1.00 80.38 90 ASP A O 1
ATOM 677 N N . HIS A 1 91 ? 8.474 -23.358 -26.493 1.00 79.19 91 HIS A N 1
ATOM 678 C CA . HIS A 1 91 ? 8.841 -23.401 -25.070 1.00 79.19 91 HIS A CA 1
ATOM 679 C C . HIS A 1 91 ? 7.675 -23.123 -24.112 1.00 79.19 91 HIS A C 1
ATOM 681 O O . HIS A 1 91 ? 7.801 -23.312 -22.896 1.00 79.19 91 HIS A O 1
ATOM 687 N N . ARG A 1 92 ? 6.520 -22.707 -24.640 1.00 83.00 92 ARG A N 1
ATOM 688 C CA . ARG A 1 92 ? 5.358 -22.274 -23.854 1.00 83.00 92 ARG A CA 1
ATOM 689 C C . ARG A 1 92 ? 4.855 -23.346 -22.889 1.00 83.00 92 ARG A C 1
ATOM 691 O O . ARG A 1 92 ? 4.650 -23.047 -21.719 1.00 83.00 92 ARG A O 1
ATOM 698 N N . ALA A 1 93 ? 4.756 -24.598 -23.337 1.00 85.12 93 ALA A N 1
ATOM 699 C CA . ALA A 1 93 ? 4.256 -25.700 -22.511 1.00 85.12 93 ALA A CA 1
ATOM 700 C C . ALA A 1 93 ? 5.118 -25.962 -21.259 1.00 85.12 93 ALA A C 1
ATOM 702 O O . ALA A 1 93 ? 4.587 -26.194 -20.172 1.00 85.12 93 ALA A O 1
ATOM 703 N N . ALA A 1 94 ? 6.448 -25.892 -21.388 1.00 84.31 94 ALA A N 1
ATOM 704 C CA . ALA A 1 94 ? 7.364 -26.090 -20.264 1.00 84.31 94 ALA A CA 1
ATOM 705 C C . ALA A 1 94 ? 7.274 -24.939 -19.246 1.00 84.31 94 ALA A C 1
ATOM 707 O O . ALA A 1 94 ? 7.271 -25.169 -18.033 1.00 84.31 94 ALA A O 1
ATOM 708 N N . VAL A 1 95 ? 7.156 -23.700 -19.735 1.00 84.19 95 VAL A N 1
ATOM 709 C CA . VAL A 1 95 ? 6.976 -22.518 -18.882 1.00 84.19 95 VAL A CA 1
ATOM 710 C C . VAL A 1 95 ? 5.619 -22.548 -18.180 1.00 84.19 95 VAL A C 1
ATOM 712 O O . VAL A 1 95 ? 5.565 -22.327 -16.970 1.00 84.19 95 VAL A O 1
ATOM 715 N N . ASP A 1 96 ? 4.545 -22.883 -18.894 1.00 87.25 96 ASP A N 1
ATOM 716 C CA . ASP A 1 96 ? 3.203 -23.011 -18.321 1.00 87.25 96 ASP A CA 1
ATOM 717 C C . ASP A 1 96 ? 3.182 -24.044 -17.195 1.00 87.25 96 ASP A C 1
ATOM 719 O O . ASP A 1 96 ? 2.734 -23.737 -16.090 1.00 87.25 96 ASP A O 1
ATOM 723 N N . ALA A 1 97 ? 3.759 -25.230 -17.416 1.00 87.44 97 ALA A N 1
ATOM 724 C CA . ALA A 1 97 ? 3.865 -26.254 -16.380 1.00 87.44 97 ALA A CA 1
ATOM 725 C C . ALA A 1 97 ? 4.607 -25.737 -15.133 1.00 87.44 97 ALA A C 1
ATOM 727 O O . ALA A 1 97 ? 4.168 -25.957 -14.000 1.00 87.44 97 ALA A O 1
ATOM 728 N N . ARG A 1 98 ? 5.704 -24.991 -15.320 1.00 86.94 98 ARG A N 1
ATOM 729 C CA . ARG A 1 98 ? 6.493 -24.419 -14.218 1.00 86.94 98 ARG A CA 1
ATOM 730 C C . ARG A 1 98 ? 5.721 -23.369 -13.416 1.00 86.94 98 ARG A C 1
ATOM 732 O O . ARG A 1 98 ? 5.875 -23.325 -12.191 1.00 86.94 98 ARG A O 1
ATOM 739 N N . LEU A 1 99 ? 4.938 -22.527 -14.092 1.00 86.69 99 LEU A N 1
ATOM 740 C CA . LEU A 1 99 ? 4.134 -21.462 -13.484 1.00 86.69 99 LEU A CA 1
ATOM 741 C C . LEU A 1 99 ? 2.865 -21.996 -12.813 1.00 86.69 99 LEU A C 1
ATOM 743 O O . LEU A 1 99 ? 2.448 -21.458 -11.787 1.00 86.69 99 LEU A O 1
ATOM 747 N N . GLN A 1 100 ? 2.286 -23.070 -13.350 1.00 89.00 100 GLN A N 1
ATOM 748 C CA . GLN A 1 100 ? 1.095 -23.713 -12.801 1.00 89.00 100 GLN A CA 1
ATOM 749 C C . GLN A 1 100 ? 1.401 -24.643 -11.621 1.00 89.00 100 GLN A C 1
ATOM 751 O O . GLN A 1 100 ? 0.559 -24.779 -10.735 1.00 89.00 100 GLN A O 1
ATOM 756 N N . ALA A 1 101 ? 2.603 -25.229 -11.552 1.00 89.69 101 ALA A N 1
ATOM 757 C CA . ALA A 1 101 ? 3.020 -26.145 -10.484 1.00 89.69 101 ALA A CA 1
ATOM 758 C C . ALA A 1 101 ? 2.662 -25.699 -9.043 1.00 89.69 101 ALA A C 1
ATOM 760 O O . ALA A 1 101 ? 2.150 -26.525 -8.286 1.00 89.69 101 ALA A O 1
ATOM 761 N N . PRO A 1 102 ? 2.873 -24.433 -8.618 1.00 90.94 102 PRO A N 1
ATOM 762 C CA . PRO A 1 102 ? 2.523 -24.006 -7.262 1.00 90.94 102 PRO A CA 1
ATOM 763 C C . PRO A 1 102 ? 1.020 -23.762 -7.031 1.00 90.94 102 PRO A C 1
ATOM 765 O O . PRO A 1 102 ? 0.609 -23.658 -5.875 1.00 90.94 102 PRO A O 1
ATOM 768 N N . LEU A 1 103 ? 0.185 -23.650 -8.074 1.00 89.19 103 LEU A N 1
ATOM 769 C CA . LEU A 1 103 ? -1.199 -23.168 -7.941 1.00 89.19 103 LEU A CA 1
ATOM 770 C C . LEU A 1 103 ? -2.050 -24.036 -7.012 1.00 89.19 103 LEU A C 1
ATOM 772 O O . LEU A 1 103 ? -2.777 -23.489 -6.186 1.00 89.19 103 LEU A O 1
ATOM 776 N N . ALA A 1 104 ? -1.938 -25.364 -7.098 1.00 90.12 104 ALA A N 1
ATOM 777 C CA . ALA A 1 104 ? -2.721 -26.273 -6.25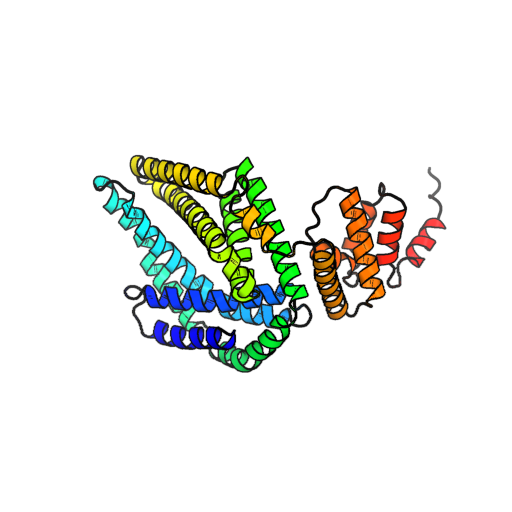9 1.00 90.12 104 ALA A CA 1
ATOM 778 C C . ALA A 1 104 ? -2.452 -26.055 -4.757 1.00 90.12 104 ALA A C 1
ATOM 780 O O . ALA A 1 104 ? -3.391 -25.958 -3.966 1.00 90.12 104 ALA A O 1
ATOM 781 N N . GLY A 1 105 ? -1.179 -25.897 -4.374 1.00 93.94 105 GLY A N 1
ATOM 782 C CA . GLY A 1 105 ? -0.793 -25.585 -2.994 1.00 93.94 105 GLY A CA 1
ATOM 783 C C . GLY A 1 105 ? -1.290 -24.207 -2.556 1.00 93.94 105 GLY A C 1
ATOM 784 O O . GLY A 1 105 ? -1.890 -24.070 -1.494 1.00 93.94 105 GLY A O 1
ATOM 785 N N . LEU A 1 106 ? -1.145 -23.201 -3.424 1.00 94.06 106 LEU A N 1
ATOM 786 C CA . LEU A 1 106 ? -1.596 -21.833 -3.154 1.00 94.06 106 LEU A CA 1
ATOM 787 C C . LEU A 1 106 ? -3.120 -21.714 -3.010 1.00 94.06 106 LEU A C 1
ATOM 789 O O . LEU A 1 106 ? -3.599 -20.872 -2.252 1.00 94.06 106 LEU A O 1
ATOM 793 N N . ILE A 1 107 ? -3.890 -22.550 -3.712 1.00 93.38 107 ILE A N 1
ATOM 794 C CA . ILE A 1 107 ? -5.341 -22.663 -3.515 1.00 93.38 107 ILE A CA 1
ATOM 795 C C . ILE A 1 107 ? -5.641 -23.225 -2.120 1.00 93.38 107 ILE A C 1
ATOM 797 O O . ILE A 1 107 ? -6.516 -22.697 -1.432 1.00 93.38 107 ILE A O 1
ATOM 801 N N . GLY A 1 108 ? -4.903 -24.250 -1.682 1.00 94.69 108 GLY A N 1
ATOM 802 C CA . GLY A 1 108 ? -4.993 -24.789 -0.322 1.00 94.69 108 GLY A CA 1
ATOM 803 C C . GLY A 1 108 ? -4.714 -23.726 0.745 1.00 94.69 108 GLY A C 1
ATOM 804 O O . GLY A 1 108 ? -5.535 -23.525 1.641 1.00 94.69 108 GLY A O 1
ATOM 805 N N . ASP A 1 109 ? -3.621 -22.975 0.596 1.00 95.50 109 ASP A N 1
ATOM 806 C CA . ASP A 1 109 ? -3.246 -21.886 1.507 1.00 95.50 109 ASP A CA 1
ATOM 807 C C . ASP A 1 109 ? -4.298 -20.764 1.536 1.00 95.50 109 ASP A C 1
ATOM 809 O O . ASP A 1 109 ? -4.650 -20.247 2.600 1.00 95.50 109 ASP A O 1
ATOM 813 N N . ALA A 1 110 ? -4.846 -20.400 0.372 1.00 95.62 110 ALA A N 1
ATOM 814 C CA . ALA A 1 110 ? -5.917 -19.416 0.261 1.00 95.62 110 ALA A CA 1
ATOM 815 C C . ALA A 1 110 ? -7.196 -19.877 0.980 1.00 95.62 110 ALA A C 1
ATOM 817 O O . ALA A 1 110 ? -7.814 -19.082 1.693 1.00 95.62 110 ALA A O 1
ATOM 818 N N . ARG A 1 111 ? -7.571 -21.158 0.847 1.00 95.94 111 ARG A N 1
ATOM 819 C CA . ARG A 1 111 ? -8.708 -21.755 1.568 1.00 95.94 111 ARG A CA 1
ATOM 820 C C . ARG A 1 111 ? -8.480 -21.756 3.077 1.00 95.94 111 ARG A C 1
ATOM 822 O O . ARG A 1 111 ? -9.366 -21.333 3.816 1.00 95.94 111 ARG A O 1
ATOM 829 N N . ALA A 1 112 ? -7.288 -22.136 3.532 1.00 96.69 112 ALA A N 1
ATOM 830 C CA . ALA A 1 112 ? -6.937 -22.081 4.948 1.00 96.69 112 ALA A CA 1
ATOM 831 C C . ALA A 1 112 ? -7.028 -20.645 5.499 1.00 96.69 112 ALA A C 1
ATOM 833 O O . ALA A 1 112 ? -7.577 -20.421 6.577 1.00 96.69 112 ALA A O 1
ATOM 834 N N . ALA A 1 113 ? -6.566 -19.648 4.738 1.00 97.25 113 ALA A N 1
ATOM 835 C CA . ALA A 1 113 ? -6.658 -18.242 5.128 1.00 97.25 113 ALA A CA 1
ATOM 836 C C . ALA A 1 113 ? -8.107 -17.716 5.178 1.00 97.25 113 ALA A C 1
ATOM 838 O O . ALA A 1 113 ? -8.420 -16.896 6.043 1.00 97.25 113 ALA A O 1
ATOM 839 N N . LEU A 1 114 ? -8.987 -18.177 4.278 1.00 97.19 114 LEU A N 1
ATOM 840 C CA . LEU A 1 114 ? -10.426 -17.881 4.310 1.00 97.19 114 LEU A CA 1
ATOM 841 C C . LEU A 1 114 ? -11.087 -18.456 5.564 1.00 97.19 114 LEU A C 1
ATOM 843 O O . LEU A 1 114 ? -11.823 -17.738 6.240 1.00 97.19 114 LEU A O 1
ATOM 847 N N . GLN A 1 115 ? -10.795 -19.715 5.890 1.00 97.12 115 GLN A N 1
ATOM 848 C CA . GLN A 1 115 ? -11.343 -20.402 7.063 1.00 97.12 115 GLN A CA 1
ATOM 849 C C . GLN A 1 115 ? -10.830 -19.807 8.381 1.00 97.12 115 GLN A C 1
ATOM 851 O O . GLN A 1 115 ? -11.583 -19.694 9.342 1.00 97.12 115 GLN A O 1
ATOM 856 N N . ALA A 1 116 ? -9.567 -19.377 8.424 1.00 97.62 116 ALA A N 1
ATOM 857 C CA . ALA A 1 116 ? -8.951 -18.780 9.608 1.00 97.62 116 ALA A CA 1
ATOM 858 C C . ALA A 1 116 ? -9.331 -17.303 9.841 1.00 97.62 116 ALA A C 1
ATOM 860 O O . ALA A 1 116 ? -8.862 -16.690 10.803 1.00 97.62 116 ALA A O 1
ATOM 861 N N . PHE A 1 117 ? -10.122 -16.687 8.957 1.00 98.19 117 PHE A N 1
ATOM 862 C CA . PHE A 1 117 ? -10.496 -15.283 9.091 1.00 98.19 117 PHE A CA 1
ATOM 863 C C . PHE A 1 117 ? -11.491 -15.077 10.243 1.00 98.19 117 PHE A C 1
ATOM 865 O O . PHE A 1 117 ? -12.604 -15.595 10.216 1.00 98.19 117 PHE A O 1
ATOM 872 N N . ASP A 1 118 ? -11.104 -14.270 11.238 1.00 97.69 118 ASP A N 1
ATOM 873 C CA . ASP A 1 118 ? -11.940 -13.895 12.390 1.00 97.69 118 ASP A CA 1
ATOM 874 C C . ASP A 1 118 ? -13.092 -12.963 11.965 1.00 97.69 118 ASP A C 1
ATOM 876 O O . ASP A 1 118 ? -13.029 -11.736 12.111 1.00 97.69 118 ASP A O 1
ATOM 880 N N . ILE A 1 119 ? -14.147 -13.559 11.403 1.00 96.94 119 ILE A N 1
ATOM 881 C CA . ILE A 1 119 ? -15.326 -12.846 10.906 1.00 96.94 119 ILE A CA 1
ATOM 882 C C . ILE A 1 119 ? -16.093 -12.155 12.038 1.00 96.94 119 ILE A C 1
ATOM 884 O O . ILE A 1 119 ? -16.573 -11.037 11.867 1.00 96.94 119 ILE A O 1
ATOM 888 N N . GLU A 1 120 ? -16.135 -12.749 13.231 1.00 97.12 120 GLU A N 1
ATOM 889 C CA . GLU A 1 120 ? -16.792 -12.140 14.386 1.00 97.12 120 GLU A CA 1
ATOM 890 C C . GLU A 1 120 ? -16.040 -10.895 14.871 1.00 97.12 120 GLU A C 1
ATOM 892 O O . GLU A 1 120 ? -16.638 -9.857 15.167 1.00 97.12 120 GLU A O 1
ATOM 897 N N . GLY A 1 121 ? -14.709 -10.963 14.943 1.00 97.44 121 GLY A N 1
ATOM 898 C CA . GLY A 1 121 ? -13.866 -9.817 15.263 1.00 97.44 121 GLY A CA 1
ATOM 899 C C . GLY A 1 121 ? -13.874 -8.747 14.181 1.00 97.44 121 GLY A C 1
ATOM 900 O O . GLY A 1 121 ? -13.683 -7.566 14.502 1.00 97.44 121 GLY A O 1
ATOM 901 N N . TRP A 1 122 ? -14.117 -9.122 12.926 1.00 98.00 122 TRP A N 1
ATOM 902 C CA . TRP A 1 122 ? -14.393 -8.183 11.846 1.00 98.00 122 TRP A CA 1
ATOM 903 C C . TRP A 1 122 ? -15.733 -7.469 12.059 1.00 98.00 122 TRP A C 1
ATOM 905 O O . TRP A 1 122 ? -15.761 -6.236 12.095 1.00 98.00 122 TRP A O 1
ATOM 915 N N . ASP A 1 123 ? -16.807 -8.217 12.324 1.00 97.31 123 ASP A N 1
ATOM 916 C CA . ASP A 1 123 ? -18.155 -7.692 12.574 1.00 97.31 123 ASP A CA 1
ATOM 917 C C . ASP A 1 123 ? -18.200 -6.781 13.813 1.00 97.31 123 ASP A C 1
ATOM 919 O O . ASP A 1 123 ? -18.864 -5.742 13.803 1.00 97.31 123 ASP A O 1
ATOM 923 N N . ARG A 1 124 ? -17.436 -7.091 14.871 1.00 96.75 124 ARG A N 1
ATOM 924 C CA . ARG A 1 124 ? -17.267 -6.186 16.025 1.00 96.75 124 ARG A CA 1
ATOM 925 C C . ARG A 1 124 ? -16.658 -4.844 15.609 1.00 96.75 124 ARG A C 1
ATOM 927 O O . ARG A 1 124 ? -17.162 -3.795 16.005 1.00 96.75 124 ARG A O 1
ATOM 934 N N . ARG A 1 125 ? -15.607 -4.857 14.782 1.00 96.94 125 ARG A N 1
ATOM 935 C CA . ARG A 1 125 ? -14.936 -3.635 14.293 1.00 96.94 125 ARG A CA 1
ATOM 936 C C . ARG A 1 125 ? -15.801 -2.837 13.323 1.00 96.94 125 ARG A C 1
ATOM 938 O O . ARG A 1 125 ? -15.710 -1.612 13.319 1.00 96.94 125 ARG A O 1
ATOM 945 N N . MET A 1 126 ? -16.659 -3.493 12.541 1.00 96.25 126 MET A N 1
ATOM 946 C CA . MET A 1 126 ? -17.603 -2.813 11.645 1.00 96.25 126 MET A CA 1
ATOM 947 C C . MET A 1 126 ? -18.546 -1.855 12.383 1.00 96.25 126 MET A C 1
ATOM 949 O O . MET A 1 126 ? -19.000 -0.887 11.783 1.00 96.25 126 MET A O 1
ATOM 953 N N . ARG A 1 127 ? -18.804 -2.074 13.680 1.00 94.38 127 ARG A N 1
ATOM 954 C CA . ARG A 1 127 ? -19.685 -1.212 14.486 1.00 94.38 127 ARG A CA 1
ATOM 955 C C . ARG A 1 127 ? -19.039 0.116 14.885 1.00 94.38 127 ARG A C 1
ATOM 957 O O . ARG A 1 127 ? -19.746 1.100 15.055 1.00 94.38 127 ARG A O 1
ATOM 964 N N . THR A 1 128 ? -17.715 0.157 15.050 1.00 93.88 128 THR A N 1
ATOM 965 C CA . THR A 1 128 ? -17.011 1.313 15.641 1.00 93.88 128 THR A CA 1
ATOM 966 C C . THR A 1 128 ? -16.051 1.999 14.673 1.00 93.88 128 THR A C 1
ATOM 968 O O . THR A 1 128 ? -15.993 3.229 14.622 1.00 93.88 128 THR A O 1
ATOM 971 N N . MET A 1 129 ? -15.317 1.230 13.864 1.00 96.50 129 MET A N 1
ATOM 972 C CA . MET A 1 129 ? -14.266 1.763 12.993 1.00 96.50 129 MET A CA 1
ATOM 973 C C . MET A 1 129 ? -14.774 2.757 11.934 1.00 96.50 129 MET A C 1
ATOM 975 O O . MET A 1 129 ? -14.063 3.732 11.682 1.00 96.50 129 MET A O 1
ATOM 979 N N . PRO A 1 130 ? -15.963 2.585 11.314 1.00 96.12 130 PRO A N 1
ATOM 980 C CA . PRO A 1 130 ? -16.473 3.563 10.351 1.00 96.12 130 PRO A CA 1
ATOM 981 C C . PRO A 1 130 ? -16.705 4.951 10.962 1.00 96.12 130 PRO A C 1
ATOM 983 O O . PRO A 1 130 ? -16.268 5.942 10.380 1.00 96.12 130 PRO A O 1
ATOM 986 N N . LEU A 1 131 ? -17.289 5.023 12.163 1.00 93.25 131 LEU A N 1
ATOM 987 C CA . LEU A 1 131 ? -17.533 6.288 12.873 1.00 93.25 131 LEU A CA 1
ATOM 988 C C . LEU A 1 131 ? -16.218 7.002 13.209 1.00 93.25 131 LEU A C 1
ATOM 990 O O . LEU A 1 131 ? -16.072 8.211 13.007 1.00 93.25 131 LEU A O 1
ATOM 994 N N . LEU A 1 132 ? -15.227 6.236 13.669 1.00 94.00 132 LEU A N 1
ATOM 995 C CA . LEU A 1 132 ? -13.892 6.757 13.939 1.00 94.00 132 LEU A CA 1
ATOM 996 C C . LEU A 1 132 ? -13.217 7.273 12.655 1.00 94.00 132 LEU A C 1
ATOM 998 O O . LEU A 1 132 ? -12.586 8.333 12.662 1.00 94.00 132 LEU A O 1
ATOM 1002 N N . ALA A 1 133 ? -13.391 6.565 11.533 1.00 95.44 133 ALA A N 1
ATOM 1003 C CA . ALA A 1 133 ? -12.825 6.959 10.244 1.00 95.44 133 ALA A CA 1
ATOM 1004 C C . ALA A 1 133 ? -13.416 8.281 9.758 1.00 95.44 133 ALA A C 1
ATOM 1006 O O . ALA A 1 133 ? -12.670 9.150 9.314 1.00 95.44 133 ALA A O 1
ATOM 1007 N N . GLU A 1 134 ? -14.729 8.473 9.880 1.00 93.62 134 GLU A N 1
ATOM 1008 C CA . GLU A 1 134 ? -15.380 9.735 9.523 1.00 93.62 134 GLU A CA 1
ATOM 1009 C C . GLU A 1 134 ? -14.813 10.918 10.311 1.00 93.62 134 GLU A C 1
ATOM 1011 O O . GLU A 1 134 ? -14.549 11.976 9.736 1.00 93.62 134 GLU A O 1
ATOM 1016 N N . HIS A 1 135 ? -14.572 10.744 11.615 1.00 91.56 135 HIS A N 1
ATOM 1017 C CA . HIS A 1 135 ? -13.933 11.776 12.427 1.00 91.56 135 HIS A CA 1
ATOM 1018 C C . HIS A 1 135 ? -12.500 12.061 11.961 1.00 91.56 135 HIS A C 1
ATOM 1020 O O . HIS A 1 135 ? -12.145 13.220 11.726 1.00 91.56 135 HIS A O 1
ATOM 1026 N N . ALA A 1 136 ? -11.685 11.021 11.774 1.00 92.94 136 ALA A N 1
ATOM 1027 C CA . ALA A 1 136 ? -10.294 11.169 11.357 1.00 92.94 136 ALA A CA 1
ATOM 1028 C C . ALA A 1 136 ? -10.167 11.821 9.965 1.00 92.94 136 ALA A C 1
ATOM 1030 O O . ALA A 1 136 ? -9.320 12.695 9.759 1.00 92.94 136 ALA A O 1
ATOM 1031 N N . LEU A 1 137 ? -11.052 11.473 9.025 1.00 94.50 137 LEU A N 1
ATOM 1032 C CA . LEU A 1 137 ? -11.055 12.002 7.659 1.00 94.50 137 LEU A CA 1
ATOM 1033 C C . LEU A 1 137 ? -11.418 13.497 7.582 1.00 94.50 137 LEU A C 1
ATOM 1035 O O . LEU A 1 137 ? -11.007 14.180 6.643 1.00 94.50 137 LEU A O 1
ATOM 1039 N N . ARG A 1 138 ? -12.100 14.056 8.594 1.00 94.38 138 ARG A N 1
ATOM 1040 C CA . ARG A 1 138 ? -12.339 15.510 8.693 1.00 94.38 138 ARG A CA 1
ATOM 1041 C C . ARG A 1 138 ? -11.068 16.304 9.014 1.00 94.38 138 ARG A C 1
ATOM 1043 O O . ARG A 1 138 ? -11.000 17.505 8.746 1.00 94.38 138 ARG A O 1
ATOM 1050 N N . ARG A 1 139 ? -10.014 15.661 9.529 1.00 93.88 139 ARG A N 1
ATOM 1051 C CA . ARG A 1 139 ? -8.759 16.307 9.957 1.00 93.88 139 ARG A CA 1
ATOM 1052 C C . ARG A 1 139 ? -7.797 16.528 8.784 1.00 93.88 139 ARG A C 1
ATOM 1054 O O . ARG A 1 139 ? -6.623 16.159 8.828 1.00 93.88 139 ARG A O 1
ATOM 1061 N N . ARG A 1 140 ? -8.283 17.181 7.725 1.00 94.75 140 ARG A N 1
ATOM 1062 C CA . ARG A 1 140 ? -7.597 17.342 6.430 1.00 94.75 140 ARG A CA 1
ATOM 1063 C C . ARG A 1 140 ? -6.120 17.780 6.500 1.00 94.75 140 ARG A C 1
ATOM 1065 O O . ARG A 1 140 ? -5.332 17.215 5.743 1.00 94.75 140 ARG A O 1
ATOM 1072 N N . PRO A 1 141 ? -5.683 18.713 7.375 1.00 94.00 141 PRO A N 1
ATOM 1073 C CA . PRO A 1 141 ? -4.265 19.078 7.474 1.00 94.00 141 PRO A CA 1
ATOM 1074 C C . PRO A 1 141 ? -3.330 17.899 7.794 1.00 94.00 141 PRO A C 1
ATOM 1076 O O . PRO A 1 141 ? -2.218 17.850 7.272 1.00 94.00 141 PRO A O 1
ATOM 1079 N N . LEU A 1 142 ? -3.781 16.927 8.593 1.00 92.06 142 LEU A N 1
ATOM 1080 C CA . LEU A 1 142 ? -3.010 15.720 8.898 1.00 92.06 142 LEU A CA 1
ATOM 1081 C C . LEU A 1 142 ? -2.880 14.805 7.679 1.00 92.06 142 LEU A C 1
ATOM 1083 O O . LEU A 1 142 ? -1.795 14.314 7.372 1.00 92.06 142 LEU A O 1
ATOM 1087 N N . LEU A 1 143 ? -3.979 14.624 6.947 1.00 95.56 143 LEU A N 1
ATOM 1088 C CA . LEU A 1 143 ? -4.007 13.804 5.735 1.00 95.56 143 LEU A CA 1
ATOM 1089 C C . LEU A 1 143 ? -3.085 14.390 4.657 1.00 95.56 143 LEU A C 1
ATOM 1091 O O . LEU A 1 143 ? -2.341 13.662 4.003 1.00 95.56 143 LEU A O 1
ATOM 1095 N N . LEU A 1 144 ? -3.091 15.718 4.504 1.00 95.25 144 LEU A N 1
ATOM 1096 C CA . LEU A 1 144 ? -2.204 16.433 3.585 1.00 95.25 144 LEU A CA 1
ATOM 1097 C C . LEU A 1 144 ? -0.729 16.328 3.998 1.00 95.25 144 LEU A C 1
ATOM 1099 O O . LEU A 1 144 ? 0.125 16.165 3.126 1.00 95.25 144 LEU A O 1
ATOM 1103 N N . HIS A 1 145 ? -0.429 16.377 5.302 1.00 91.62 145 HIS A N 1
ATOM 1104 C CA . HIS A 1 145 ? 0.919 16.119 5.825 1.00 91.62 145 HIS A CA 1
ATOM 1105 C C . HIS A 1 145 ? 1.406 14.718 5.435 1.00 91.62 145 HIS A C 1
ATOM 1107 O O . HIS A 1 145 ? 2.503 14.571 4.896 1.00 91.62 145 HIS A O 1
ATOM 1113 N N . LEU A 1 146 ? 0.570 13.693 5.625 1.00 93.19 146 LEU A N 1
ATOM 1114 C CA . LEU A 1 146 ? 0.894 12.325 5.220 1.00 93.19 146 LEU A CA 1
ATOM 1115 C C . LEU A 1 146 ? 1.080 12.194 3.709 1.00 93.19 146 LEU A C 1
ATOM 1117 O O . LEU A 1 146 ? 2.034 11.558 3.271 1.00 93.19 146 LEU A O 1
ATOM 1121 N N . ALA A 1 147 ? 0.204 12.796 2.906 1.00 95.69 147 ALA A N 1
ATOM 1122 C CA . ALA A 1 147 ? 0.313 12.749 1.452 1.00 95.69 147 ALA A CA 1
ATOM 1123 C C . ALA A 1 147 ? 1.630 13.359 0.943 1.00 95.69 147 ALA A C 1
ATOM 1125 O O . ALA A 1 147 ? 2.268 12.778 0.064 1.00 95.69 147 ALA A O 1
ATOM 1126 N N . LEU A 1 148 ? 2.063 14.485 1.525 1.00 93.38 148 LEU A N 1
ATOM 1127 C CA . LEU A 1 148 ? 3.369 15.090 1.242 1.00 93.38 148 LEU A CA 1
ATOM 1128 C C . LEU A 1 148 ? 4.515 14.153 1.628 1.00 93.38 148 LEU A C 1
ATOM 1130 O O . LEU A 1 148 ? 5.370 13.877 0.793 1.00 93.38 148 LEU A O 1
ATOM 1134 N N . ALA A 1 149 ? 4.483 13.587 2.837 1.00 88.38 149 ALA A N 1
ATOM 1135 C CA . ALA A 1 149 ? 5.505 12.641 3.280 1.00 88.38 149 ALA A CA 1
ATOM 1136 C C . ALA A 1 149 ? 5.602 11.417 2.348 1.00 88.38 149 ALA A C 1
ATOM 1138 O O . ALA A 1 149 ? 6.693 11.025 1.945 1.00 88.38 149 ALA A O 1
ATOM 1139 N N . ARG A 1 150 ? 4.463 10.848 1.923 1.00 93.50 150 ARG A N 1
ATOM 1140 C CA . ARG A 1 150 ? 4.437 9.719 0.976 1.00 93.50 150 ARG A CA 1
ATOM 1141 C C . ARG A 1 150 ? 4.949 10.089 -0.405 1.00 93.50 150 ARG A C 1
ATOM 1143 O O . ARG A 1 150 ? 5.547 9.242 -1.067 1.00 93.50 150 ARG A O 1
ATOM 1150 N N . PHE A 1 151 ? 4.712 11.320 -0.845 1.00 95.75 151 PHE A N 1
ATOM 1151 C CA . PHE A 1 151 ? 5.275 11.822 -2.088 1.00 95.75 151 PHE A CA 1
ATOM 1152 C C . PHE A 1 151 ? 6.794 11.941 -2.001 1.00 95.75 151 PHE A C 1
ATOM 1154 O O . PHE A 1 151 ? 7.479 11.422 -2.881 1.00 95.75 151 PHE A O 1
ATOM 1161 N N . ASP A 1 152 ? 7.312 12.559 -0.940 1.00 90.44 152 ASP A N 1
ATOM 1162 C CA . ASP A 1 152 ? 8.749 12.750 -0.743 1.00 90.44 152 ASP A CA 1
ATOM 1163 C C . ASP A 1 152 ? 9.478 11.403 -0.625 1.00 90.44 152 ASP A C 1
ATOM 1165 O O . ASP A 1 152 ? 10.471 11.183 -1.322 1.00 90.44 152 ASP A O 1
ATOM 1169 N N . ASP A 1 153 ? 8.931 10.457 0.149 1.00 89.94 153 ASP A N 1
ATOM 1170 C CA . ASP A 1 153 ? 9.457 9.092 0.270 1.00 89.94 153 ASP A CA 1
ATOM 1171 C C . ASP A 1 153 ? 9.509 8.385 -1.094 1.00 89.94 153 ASP A C 1
ATOM 1173 O O . ASP A 1 153 ? 10.541 7.841 -1.498 1.00 89.94 153 ASP A O 1
ATOM 1177 N N . ALA A 1 154 ? 8.400 8.402 -1.842 1.00 94.50 154 ALA A N 1
ATOM 1178 C CA . ALA A 1 154 ? 8.323 7.750 -3.146 1.00 94.50 154 ALA A CA 1
ATOM 1179 C C . ALA A 1 154 ? 9.255 8.416 -4.174 1.00 94.50 154 ALA A C 1
ATOM 1181 O O . ALA A 1 154 ? 9.875 7.728 -4.990 1.00 94.50 154 ALA A O 1
ATOM 1182 N N . ARG A 1 155 ? 9.400 9.746 -4.113 1.00 94.25 155 ARG A N 1
ATOM 1183 C CA . ARG A 1 155 ? 10.299 10.507 -4.983 1.00 94.25 155 ARG A CA 1
ATOM 1184 C C . ARG A 1 155 ? 11.764 10.215 -4.667 1.00 94.25 155 ARG A C 1
ATOM 1186 O O . ARG A 1 155 ? 12.548 10.054 -5.601 1.00 94.25 155 ARG A O 1
ATOM 1193 N N . ALA A 1 156 ? 12.130 10.102 -3.392 1.00 89.69 156 ALA A N 1
ATOM 1194 C CA . ALA A 1 156 ? 13.479 9.729 -2.972 1.00 89.69 156 ALA A CA 1
ATOM 1195 C C . ALA A 1 156 ? 13.852 8.319 -3.458 1.00 89.69 156 ALA A C 1
ATOM 1197 O O . ALA A 1 156 ? 14.929 8.126 -4.026 1.00 89.69 156 ALA A O 1
ATOM 1198 N N . LEU A 1 157 ? 12.936 7.353 -3.322 1.00 93.75 157 LEU A N 1
ATOM 1199 C CA . LEU A 1 157 ? 13.119 5.995 -3.845 1.00 93.75 157 LEU A CA 1
ATOM 1200 C C . LEU A 1 157 ? 13.307 5.995 -5.365 1.00 93.75 157 LEU A C 1
ATOM 1202 O O . LEU A 1 157 ? 14.239 5.367 -5.865 1.00 93.75 157 LEU A O 1
ATOM 1206 N N . HIS A 1 158 ? 12.503 6.776 -6.089 1.00 94.12 158 HIS A N 1
ATOM 1207 C CA . HIS A 1 158 ? 12.663 6.936 -7.530 1.00 94.12 158 HIS A CA 1
ATOM 1208 C C . HIS A 1 158 ? 14.046 7.482 -7.913 1.00 94.12 158 HIS A C 1
ATOM 1210 O O . HIS A 1 158 ? 14.666 6.964 -8.839 1.00 94.12 158 HIS A O 1
ATOM 1216 N N . VAL A 1 159 ? 14.559 8.498 -7.208 1.00 93.00 159 VAL A N 1
ATOM 1217 C CA . VAL A 1 159 ? 15.901 9.049 -7.478 1.00 93.00 159 VAL A CA 1
ATOM 1218 C C . VAL A 1 159 ? 16.977 7.969 -7.338 1.00 93.00 159 VAL A C 1
ATOM 1220 O O . VAL A 1 159 ? 17.863 7.874 -8.188 1.00 93.00 159 VAL A O 1
ATOM 1223 N N . ILE A 1 160 ? 16.881 7.122 -6.310 1.00 93.31 160 ILE A N 1
ATOM 1224 C CA . ILE A 1 160 ? 17.793 5.986 -6.112 1.00 93.31 160 ILE A CA 1
ATOM 1225 C C . ILE A 1 160 ? 17.642 4.971 -7.255 1.00 93.31 160 ILE A C 1
ATOM 1227 O O . ILE A 1 160 ? 18.640 4.566 -7.855 1.00 93.31 160 ILE A O 1
ATOM 1231 N N . ALA A 1 161 ? 16.408 4.613 -7.612 1.00 94.62 161 ALA A N 1
ATOM 1232 C CA . ALA A 1 161 ? 16.124 3.642 -8.664 1.00 94.62 161 ALA A CA 1
ATOM 1233 C C . ALA A 1 161 ? 16.591 4.096 -10.053 1.00 94.62 161 ALA A C 1
ATOM 1235 O O . ALA A 1 161 ? 17.038 3.272 -10.843 1.00 94.62 161 ALA A O 1
ATOM 1236 N N . MET A 1 162 ? 16.559 5.394 -10.363 1.00 93.75 162 MET A N 1
ATOM 1237 C CA . MET A 1 162 ? 17.072 5.904 -11.644 1.00 93.75 162 MET A CA 1
ATOM 1238 C C . MET A 1 162 ? 18.594 5.829 -11.761 1.00 93.75 162 MET A C 1
ATOM 1240 O O . MET A 1 162 ? 19.108 5.698 -12.879 1.00 93.75 162 MET A O 1
ATOM 1244 N N . ARG A 1 163 ? 19.301 5.865 -10.624 1.00 93.00 163 ARG A N 1
ATOM 1245 C CA . ARG A 1 163 ? 20.753 5.671 -10.562 1.00 93.00 163 ARG A CA 1
ATOM 1246 C C . ARG A 1 163 ? 21.120 4.197 -10.687 1.00 93.00 163 ARG A C 1
ATOM 1248 O O . ARG A 1 163 ? 21.934 3.861 -11.535 1.00 93.00 163 ARG A O 1
ATOM 1255 N N . ARG A 1 164 ? 20.510 3.334 -9.871 1.00 94.62 164 ARG A N 1
ATOM 1256 C CA . ARG A 1 164 ? 20.904 1.921 -9.780 1.00 94.62 164 ARG A CA 1
ATOM 1257 C C . ARG A 1 164 ? 20.243 1.016 -10.818 1.00 94.62 164 ARG A C 1
ATOM 1259 O O . ARG A 1 164 ? 20.907 0.158 -11.379 1.00 94.62 164 ARG A O 1
ATOM 1266 N N . ARG A 1 165 ? 18.955 1.239 -11.109 1.00 93.31 165 ARG A N 1
ATOM 1267 C CA . ARG A 1 165 ? 18.138 0.506 -12.104 1.00 93.31 165 ARG A CA 1
ATOM 1268 C C . ARG A 1 165 ? 18.030 -1.006 -11.858 1.00 93.31 165 ARG A C 1
ATOM 1270 O O . ARG A 1 165 ? 17.587 -1.741 -12.743 1.00 93.31 165 ARG A O 1
ATOM 1277 N N . ASP A 1 166 ? 18.402 -1.448 -10.664 1.00 93.94 166 ASP A N 1
ATOM 1278 C CA . ASP A 1 166 ? 18.284 -2.828 -10.218 1.00 93.94 166 ASP A CA 1
ATOM 1279 C C . ASP A 1 166 ? 16.835 -3.164 -9.798 1.00 93.94 166 ASP A C 1
ATOM 1281 O O . ASP A 1 166 ? 16.068 -2.246 -9.463 1.00 93.94 166 ASP A O 1
ATOM 1285 N N . PRO A 1 167 ? 16.457 -4.457 -9.812 1.00 94.88 167 PRO A N 1
ATOM 1286 C CA . PRO A 1 167 ? 15.115 -4.914 -9.444 1.00 94.88 167 PRO A CA 1
ATOM 1287 C C . PRO A 1 167 ? 14.648 -4.427 -8.068 1.00 94.88 167 PRO A C 1
ATOM 1289 O O . PRO A 1 167 ? 13.525 -3.944 -7.927 1.00 94.88 167 PRO A O 1
ATOM 1292 N N . GLU A 1 168 ? 15.518 -4.468 -7.055 1.00 95.75 168 GLU A N 1
ATOM 1293 C CA . GLU A 1 168 ? 15.160 -4.110 -5.679 1.00 95.75 168 GLU A CA 1
ATOM 1294 C C . GLU A 1 168 ? 14.840 -2.613 -5.554 1.00 95.75 168 GLU A C 1
ATOM 1296 O O . GLU A 1 168 ? 13.802 -2.219 -5.012 1.00 95.75 168 GLU A O 1
ATOM 1301 N N . SER A 1 169 ? 15.673 -1.739 -6.121 1.00 95.56 169 SER A N 1
ATOM 1302 C CA . SER A 1 169 ? 15.410 -0.293 -6.101 1.00 95.56 169 SER A CA 1
ATOM 1303 C C . SER A 1 169 ? 14.116 0.082 -6.843 1.00 95.56 169 SER A C 1
ATOM 1305 O O . SER A 1 169 ? 13.368 0.966 -6.395 1.00 95.56 169 SER A O 1
ATOM 1307 N N . LEU A 1 170 ? 13.817 -0.584 -7.965 1.00 96.81 170 LEU A N 1
ATOM 1308 C CA . LEU A 1 170 ? 12.571 -0.392 -8.717 1.00 96.81 170 LEU A CA 1
ATOM 1309 C C . LEU A 1 170 ? 11.357 -0.923 -7.943 1.00 96.81 170 LEU A C 1
ATOM 1311 O O . LEU A 1 170 ? 10.347 -0.219 -7.841 1.00 96.81 170 LEU A O 1
ATOM 1315 N N . HIS A 1 171 ? 11.476 -2.092 -7.310 1.00 95.88 171 HIS A N 1
ATOM 1316 C CA . HIS A 1 171 ? 10.442 -2.662 -6.451 1.00 95.88 171 HIS A CA 1
ATOM 1317 C C . HIS A 1 171 ? 10.119 -1.741 -5.267 1.00 95.88 171 HIS A C 1
ATOM 1319 O O . HIS A 1 171 ? 8.953 -1.417 -5.021 1.00 95.88 171 HIS A O 1
ATOM 1325 N N . ARG A 1 172 ? 11.133 -1.209 -4.574 1.00 96.38 172 ARG A N 1
ATOM 1326 C CA . ARG A 1 172 ? 10.919 -0.230 -3.495 1.00 96.38 172 ARG A CA 1
ATOM 1327 C C . ARG A 1 172 ? 10.193 1.015 -3.997 1.00 96.38 172 ARG A C 1
ATOM 1329 O O . ARG A 1 172 ? 9.262 1.487 -3.341 1.00 96.38 172 ARG A O 1
ATOM 1336 N N . THR A 1 173 ? 10.553 1.514 -5.180 1.00 97.06 173 THR A N 1
ATOM 1337 C CA . THR A 1 173 ? 9.851 2.640 -5.817 1.00 97.06 173 THR A CA 1
ATOM 1338 C C . THR A 1 173 ? 8.386 2.299 -6.100 1.00 97.06 173 THR A C 1
ATOM 1340 O O . THR A 1 173 ? 7.505 3.099 -5.780 1.00 97.06 173 THR A O 1
ATOM 1343 N N . ARG A 1 174 ? 8.097 1.094 -6.612 1.00 97.38 174 ARG A N 1
ATOM 1344 C CA . ARG A 1 174 ? 6.730 0.582 -6.815 1.00 97.38 174 ARG A CA 1
ATOM 1345 C C . ARG A 1 174 ? 5.921 0.611 -5.525 1.00 97.38 174 ARG A C 1
ATOM 1347 O O . ARG A 1 174 ? 4.797 1.113 -5.515 1.00 97.38 174 ARG A O 1
ATOM 1354 N N . VAL A 1 175 ? 6.492 0.114 -4.428 1.00 96.00 175 VAL A N 1
ATOM 1355 C CA . VAL A 1 175 ? 5.850 0.129 -3.107 1.00 96.00 175 VAL A CA 1
ATOM 1356 C C . VAL A 1 175 ? 5.574 1.564 -2.651 1.00 96.00 175 VAL A C 1
ATOM 1358 O O . VAL A 1 175 ? 4.464 1.851 -2.200 1.00 96.00 175 VAL A O 1
ATOM 1361 N N . GLY A 1 176 ? 6.532 2.481 -2.816 1.00 96.38 176 GLY A N 1
ATOM 1362 C CA . GLY A 1 176 ? 6.356 3.905 -2.508 1.00 96.38 176 GLY A CA 1
ATOM 1363 C C . GLY A 1 176 ? 5.212 4.552 -3.299 1.00 96.38 176 GLY A C 1
ATOM 1364 O O . GLY A 1 176 ? 4.333 5.182 -2.713 1.00 96.38 176 GLY A O 1
ATOM 1365 N N . VAL A 1 177 ? 5.163 4.328 -4.617 1.00 97.50 177 VAL A N 1
ATOM 1366 C CA . VAL A 1 177 ? 4.100 4.844 -5.500 1.00 97.50 177 VAL A CA 1
ATOM 1367 C C . VAL A 1 177 ? 2.734 4.259 -5.137 1.00 97.50 177 VAL A C 1
ATOM 1369 O O . VAL A 1 177 ? 1.763 5.010 -5.045 1.00 97.50 177 VAL A O 1
ATOM 1372 N N . LYS A 1 178 ? 2.644 2.948 -4.861 1.00 96.81 178 LYS A N 1
ATOM 1373 C CA . LYS A 1 178 ? 1.404 2.308 -4.380 1.00 96.81 178 LYS A CA 1
ATOM 1374 C C . LYS A 1 178 ? 0.933 2.940 -3.073 1.00 96.81 178 LYS A C 1
ATOM 1376 O O . LYS A 1 178 ? -0.232 3.308 -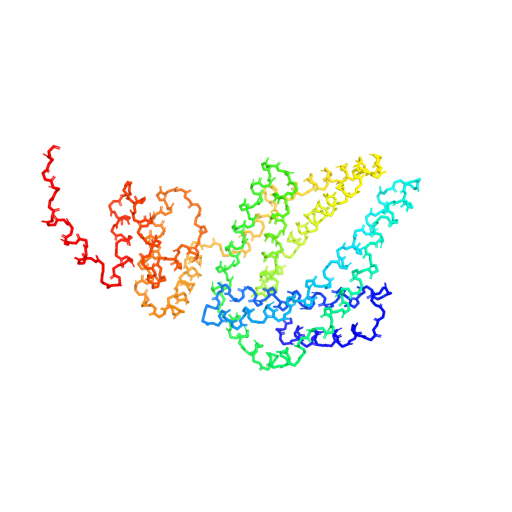2.964 1.00 96.81 178 LYS A O 1
ATOM 1381 N N . ARG A 1 179 ? 1.836 3.122 -2.102 1.00 96.00 179 ARG A N 1
ATOM 1382 C CA . ARG A 1 179 ? 1.520 3.766 -0.817 1.00 96.00 179 ARG A CA 1
ATOM 1383 C C . ARG A 1 179 ? 0.991 5.183 -1.011 1.00 96.00 179 ARG A C 1
ATOM 1385 O O . ARG A 1 179 ? -0.017 5.522 -0.396 1.00 96.00 179 ARG A O 1
ATOM 1392 N N . LEU A 1 180 ? 1.624 5.988 -1.865 1.00 97.12 180 LEU A N 1
ATOM 1393 C CA . LEU A 1 180 ? 1.146 7.332 -2.195 1.00 97.12 180 LEU A CA 1
ATOM 1394 C C . LEU A 1 180 ? -0.242 7.288 -2.841 1.00 97.12 180 LEU A C 1
ATOM 1396 O O . LEU A 1 180 ? -1.154 7.967 -2.375 1.00 97.12 180 LEU A O 1
ATOM 1400 N N . ARG A 1 181 ? -0.422 6.460 -3.877 1.00 97.44 181 ARG A N 1
ATOM 1401 C CA . ARG A 1 181 ? -1.703 6.332 -4.575 1.00 97.44 181 ARG A CA 1
ATOM 1402 C C . ARG A 1 181 ? -2.817 5.928 -3.625 1.00 97.44 181 ARG A C 1
ATOM 1404 O O . ARG A 1 181 ? -3.846 6.582 -3.630 1.00 97.44 181 ARG A O 1
ATOM 1411 N N . TYR A 1 182 ? -2.616 4.900 -2.805 1.00 96.44 182 TYR A N 1
ATOM 1412 C CA . TYR A 1 182 ? -3.663 4.405 -1.911 1.00 96.44 182 TYR A CA 1
ATOM 1413 C C . TYR A 1 182 ? -3.970 5.394 -0.784 1.00 96.44 182 TYR A C 1
ATOM 1415 O O . TYR A 1 182 ? -5.125 5.536 -0.404 1.00 96.44 182 TYR A O 1
ATOM 1423 N N . THR A 1 183 ? -2.962 6.132 -0.304 1.00 95.81 183 THR A N 1
ATOM 1424 C CA . THR A 1 183 ? -3.174 7.240 0.644 1.00 95.81 183 THR A CA 1
ATOM 1425 C C . THR A 1 183 ? -4.091 8.295 0.032 1.00 95.81 183 THR A C 1
ATOM 1427 O O . THR A 1 183 ? -5.067 8.697 0.655 1.00 95.81 183 THR A O 1
ATOM 1430 N N . LEU A 1 184 ? -3.810 8.727 -1.200 1.00 96.88 184 LEU A N 1
ATOM 1431 C CA . LEU A 1 184 ? -4.636 9.721 -1.882 1.00 96.88 184 LEU A CA 1
ATOM 1432 C C . LEU A 1 184 ? -6.027 9.170 -2.210 1.00 96.88 184 LEU A C 1
ATOM 1434 O O . LEU A 1 184 ? -7.016 9.829 -1.927 1.00 96.88 184 LEU A O 1
ATOM 1438 N N . GLU A 1 185 ? -6.107 7.964 -2.771 1.00 95.88 185 GLU A N 1
ATOM 1439 C CA . GLU A 1 185 ? -7.362 7.304 -3.151 1.00 95.88 185 GLU A CA 1
ATOM 1440 C C . GLU A 1 185 ? -8.320 7.181 -1.961 1.00 95.88 185 GLU A C 1
ATOM 1442 O O . GLU A 1 185 ? -9.501 7.489 -2.102 1.00 95.88 185 GLU A O 1
ATOM 1447 N N . SER A 1 186 ? -7.813 6.755 -0.799 1.00 93.56 186 SER A N 1
ATOM 1448 C CA . SER A 1 186 ? -8.641 6.485 0.378 1.00 93.56 186 SER A CA 1
ATOM 1449 C C . SER A 1 186 ? -8.877 7.706 1.266 1.00 93.56 186 SER A C 1
ATOM 1451 O O . SER A 1 186 ? -9.949 7.815 1.852 1.00 93.56 186 SER A O 1
ATOM 1453 N N . LEU A 1 187 ? -7.890 8.596 1.422 1.00 95.31 187 LEU A N 1
ATOM 1454 C CA . LEU A 1 187 ? -7.955 9.681 2.416 1.00 95.31 187 LEU A CA 1
ATOM 1455 C C . LEU A 1 187 ? -8.222 11.058 1.801 1.00 95.31 187 LEU A C 1
ATOM 1457 O O . LEU A 1 187 ? -8.695 11.958 2.489 1.00 95.31 187 LEU A O 1
ATOM 1461 N N . LEU A 1 188 ? -7.877 11.255 0.528 1.00 96.19 188 LEU A N 1
ATOM 1462 C CA . LEU A 1 188 ? -7.955 12.544 -0.166 1.00 96.19 188 LEU A CA 1
ATOM 1463 C C . LEU A 1 188 ? -8.509 12.346 -1.591 1.00 96.19 188 LEU A C 1
ATOM 1465 O O . LEU A 1 188 ? -7.812 12.651 -2.567 1.00 96.19 188 LEU A O 1
ATOM 1469 N N . PRO A 1 189 ? -9.737 11.807 -1.742 1.00 94.81 189 PRO A N 1
ATOM 1470 C CA . PRO A 1 189 ? -10.281 11.397 -3.039 1.00 94.81 189 PRO A CA 1
ATOM 1471 C C . PRO A 1 189 ? -10.379 12.554 -4.042 1.00 94.81 189 PRO A C 1
ATOM 1473 O O . PRO A 1 189 ? -10.148 12.355 -5.235 1.00 94.81 189 PRO A O 1
ATOM 1476 N N . ASP A 1 190 ? -10.629 13.775 -3.562 1.00 94.75 190 ASP A N 1
ATOM 1477 C CA . ASP A 1 190 ? -10.644 14.996 -4.370 1.00 94.75 190 ASP A CA 1
ATOM 1478 C C . ASP A 1 190 ? -9.267 15.303 -4.988 1.00 94.75 190 ASP A C 1
ATOM 1480 O O . ASP A 1 190 ? -9.157 15.661 -6.163 1.00 94.75 190 ASP A O 1
ATOM 1484 N N . LEU A 1 191 ? -8.187 15.091 -4.229 1.00 95.38 191 LEU A N 1
ATOM 1485 C CA . LEU A 1 191 ? -6.829 15.224 -4.746 1.00 95.38 191 LEU A CA 1
ATOM 1486 C C . LEU A 1 191 ? -6.468 14.056 -5.652 1.00 95.38 191 LEU A C 1
ATOM 1488 O O . LEU A 1 191 ? -5.871 14.281 -6.704 1.00 95.38 191 LEU A O 1
ATOM 1492 N N . HIS A 1 192 ? -6.843 12.830 -5.280 1.00 96.75 192 HIS A N 1
ATOM 1493 C CA . HIS A 1 192 ? -6.608 11.653 -6.109 1.00 96.75 192 HIS A CA 1
ATOM 1494 C C . HIS A 1 192 ? -7.225 11.819 -7.497 1.00 96.75 192 HIS A C 1
ATOM 1496 O O . HIS A 1 192 ? -6.539 11.538 -8.472 1.00 96.75 192 HIS A O 1
ATOM 1502 N N . ALA A 1 193 ? -8.447 12.348 -7.617 1.00 96.50 193 ALA A N 1
ATOM 1503 C CA . ALA A 1 193 ? -9.092 12.592 -8.909 1.00 96.50 193 ALA A CA 1
ATOM 1504 C C . ALA A 1 193 ? -8.210 13.415 -9.872 1.00 96.50 193 ALA A C 1
ATOM 1506 O O . ALA A 1 193 ? -8.138 13.115 -11.062 1.00 96.50 193 ALA A O 1
ATOM 1507 N N . ARG A 1 194 ? -7.443 14.382 -9.349 1.00 95.56 194 ARG A N 1
ATOM 1508 C CA . ARG A 1 194 ? -6.532 15.238 -10.131 1.00 95.56 194 ARG A CA 1
ATOM 1509 C C . ARG A 1 194 ? -5.250 14.529 -10.582 1.00 95.56 194 ARG A C 1
ATOM 1511 O O . ARG A 1 194 ? -4.606 14.976 -11.528 1.00 95.56 194 ARG A O 1
ATOM 1518 N N . VAL A 1 195 ? -4.849 13.449 -9.906 1.00 96.19 195 VAL A N 1
ATOM 1519 C CA . VAL A 1 195 ? -3.569 12.745 -10.138 1.00 96.19 195 VAL A CA 1
ATOM 1520 C C . VAL A 1 195 ? -3.715 11.241 -10.386 1.00 96.19 195 VAL A C 1
ATOM 1522 O O . VAL A 1 195 ? -2.714 10.532 -10.503 1.00 96.19 195 VAL A O 1
ATOM 1525 N N . ALA A 1 196 ? -4.942 10.738 -10.518 1.00 95.81 196 ALA A N 1
ATOM 1526 C CA . ALA A 1 196 ? -5.230 9.315 -10.671 1.00 95.81 196 ALA A CA 1
ATOM 1527 C C . ALA A 1 196 ? -4.550 8.738 -11.916 1.00 95.81 196 ALA A C 1
ATOM 1529 O O . ALA A 1 196 ? -3.913 7.689 -11.847 1.00 95.81 196 ALA A O 1
ATOM 1530 N N . LYS A 1 197 ? -4.623 9.456 -13.045 1.00 95.19 197 LYS A N 1
ATOM 1531 C CA . LYS A 1 197 ? -4.028 9.037 -14.322 1.00 95.19 197 LYS A CA 1
ATOM 1532 C C . LYS A 1 197 ? -2.503 8.848 -14.239 1.00 95.19 197 LYS A C 1
ATOM 1534 O O . LYS A 1 197 ? -2.053 7.748 -14.560 1.00 95.19 197 LYS A O 1
ATOM 1539 N N . PRO A 1 198 ? -1.688 9.839 -13.817 1.00 95.12 198 PRO A N 1
ATOM 1540 C CA . PRO A 1 198 ? -0.243 9.634 -13.703 1.00 95.12 198 PRO A CA 1
ATOM 1541 C C . PRO A 1 198 ? 0.131 8.558 -12.674 1.00 95.12 198 PRO A C 1
ATOM 1543 O O . PRO A 1 198 ? 0.999 7.740 -12.961 1.00 95.12 198 PRO A O 1
ATOM 1546 N N . LEU A 1 199 ? -0.546 8.487 -11.520 1.00 95.88 199 LEU A N 1
ATOM 1547 C CA . LEU A 1 199 ? -0.276 7.449 -10.516 1.00 95.88 199 LEU A CA 1
ATOM 1548 C C . LEU A 1 199 ? -0.610 6.040 -11.017 1.00 95.88 199 LEU A C 1
ATOM 1550 O O . LEU A 1 199 ? 0.140 5.105 -10.738 1.00 95.88 199 LEU A O 1
ATOM 1554 N N . LYS A 1 200 ? -1.709 5.885 -11.767 1.00 95.31 200 LYS A N 1
ATOM 1555 C CA . LYS A 1 200 ? -2.090 4.620 -12.403 1.00 95.31 200 LYS A CA 1
ATOM 1556 C C . LYS A 1 200 ? -1.016 4.177 -13.398 1.00 95.31 200 LYS A C 1
ATOM 1558 O O . LYS A 1 200 ? -0.483 3.088 -13.226 1.00 95.31 200 LYS A O 1
ATOM 1563 N N . LYS A 1 201 ? -0.613 5.055 -14.326 1.00 94.94 201 LYS A N 1
ATOM 1564 C CA . LYS A 1 201 ? 0.442 4.758 -15.313 1.00 94.94 201 LYS A CA 1
ATOM 1565 C C . LYS A 1 201 ? 1.776 4.378 -14.667 1.00 94.94 201 LYS A C 1
ATOM 1567 O O . LYS A 1 201 ? 2.425 3.434 -15.102 1.00 94.94 201 LYS A O 1
ATOM 1572 N N . MET A 1 202 ? 2.181 5.092 -13.613 1.00 95.38 202 MET A N 1
ATOM 1573 C CA . MET A 1 202 ? 3.403 4.762 -12.874 1.00 95.38 202 MET A CA 1
ATOM 1574 C C . MET A 1 202 ? 3.300 3.403 -12.181 1.00 95.38 202 MET A C 1
ATOM 1576 O O . MET A 1 202 ? 4.264 2.646 -12.190 1.00 95.38 202 MET A O 1
ATOM 1580 N N . GLN A 1 203 ? 2.154 3.099 -11.564 1.00 95.31 203 GLN A N 1
ATOM 1581 C CA . GLN A 1 203 ? 1.941 1.813 -10.907 1.00 95.31 203 GLN A CA 1
ATOM 1582 C C . GLN A 1 203 ? 1.930 0.654 -11.910 1.00 95.31 203 GLN A C 1
ATOM 1584 O O . GLN A 1 203 ? 2.483 -0.388 -11.582 1.00 95.31 203 GLN A O 1
ATOM 1589 N N . GLU A 1 204 ? 1.312 0.826 -13.081 1.00 94.88 204 GLU A N 1
ATOM 1590 C CA . GLU A 1 204 ? 1.286 -0.176 -14.157 1.00 94.88 204 GLU A CA 1
ATOM 1591 C C . GLU A 1 204 ? 2.701 -0.446 -14.668 1.00 94.88 204 GLU A C 1
ATOM 1593 O O . GLU A 1 204 ? 3.181 -1.563 -14.534 1.00 94.88 204 GLU A O 1
ATOM 1598 N N . ALA A 1 205 ? 3.435 0.589 -15.089 1.00 95.12 205 ALA A N 1
ATOM 1599 C CA . ALA A 1 205 ? 4.795 0.416 -15.602 1.00 95.12 205 ALA A CA 1
ATOM 1600 C C . ALA A 1 205 ? 5.760 -0.207 -14.574 1.00 95.12 205 ALA A C 1
ATOM 1602 O O . ALA A 1 205 ? 6.574 -1.059 -14.919 1.00 95.12 205 ALA A O 1
ATOM 1603 N N . LEU A 1 206 ? 5.677 0.200 -13.300 1.00 96.25 206 LEU A N 1
ATOM 1604 C CA . LEU A 1 206 ? 6.474 -0.398 -12.220 1.00 96.25 206 LEU A CA 1
ATOM 1605 C C . LEU A 1 206 ? 5.978 -1.796 -11.814 1.00 96.25 206 LEU A C 1
ATOM 1607 O O . LEU A 1 206 ? 6.741 -2.554 -11.224 1.00 96.25 206 LEU A O 1
ATOM 1611 N N . GLY A 1 207 ? 4.702 -2.108 -12.057 1.00 95.25 207 GLY A N 1
ATOM 1612 C CA . GLY A 1 207 ? 4.118 -3.441 -11.910 1.00 95.25 207 GLY A CA 1
ATOM 1613 C C . GLY A 1 207 ? 4.704 -4.390 -12.935 1.00 95.25 207 GLY A C 1
ATOM 1614 O O . GLY A 1 207 ? 5.374 -5.334 -12.548 1.00 95.25 207 GLY A O 1
ATOM 1615 N N . ASP A 1 208 ? 4.578 -4.036 -14.209 1.00 94.44 208 ASP A N 1
ATOM 1616 C CA . ASP A 1 208 ? 5.118 -4.805 -15.326 1.00 94.44 208 ASP A CA 1
ATOM 1617 C C . ASP A 1 208 ? 6.626 -5.054 -15.172 1.00 94.44 208 ASP A C 1
ATOM 1619 O O . ASP A 1 208 ? 7.099 -6.158 -15.406 1.00 94.44 208 ASP A O 1
ATOM 1623 N N . LEU A 1 209 ? 7.398 -4.049 -14.734 1.00 95.75 209 LEU A N 1
ATOM 1624 C CA . LEU A 1 209 ? 8.831 -4.222 -14.460 1.00 95.75 209 LEU A CA 1
ATOM 1625 C C . LEU A 1 209 ? 9.105 -5.279 -13.388 1.00 95.75 209 LEU A C 1
ATOM 1627 O O . LEU A 1 209 ? 10.010 -6.088 -13.558 1.00 95.75 209 LEU A O 1
ATOM 1631 N N . HIS A 1 210 ? 8.336 -5.261 -12.300 1.00 95.06 210 HIS A N 1
ATOM 1632 C CA . HIS A 1 210 ? 8.486 -6.230 -11.221 1.00 95.06 210 HIS A CA 1
ATOM 1633 C C . HIS A 1 210 ? 8.085 -7.636 -11.668 1.00 95.06 210 HIS A C 1
ATOM 1635 O O . HIS A 1 210 ? 8.793 -8.588 -11.356 1.00 95.06 210 HIS A O 1
ATOM 1641 N N . ASP A 1 211 ? 6.991 -7.759 -12.417 1.00 93.00 211 ASP A N 1
ATOM 1642 C CA . ASP A 1 211 ? 6.529 -9.047 -12.924 1.00 93.00 211 ASP A CA 1
ATOM 1643 C C . ASP A 1 211 ? 7.555 -9.633 -13.910 1.00 93.00 211 ASP A C 1
ATOM 1645 O O . ASP A 1 211 ? 7.891 -10.808 -13.818 1.00 93.00 211 ASP A O 1
ATOM 1649 N N . LEU A 1 212 ? 8.152 -8.800 -14.773 1.00 92.94 212 LEU A N 1
ATOM 1650 C CA . LEU A 1 212 ? 9.230 -9.200 -15.686 1.00 92.94 212 LEU A CA 1
ATOM 1651 C C . LEU A 1 212 ? 10.541 -9.547 -14.962 1.00 92.94 212 LEU A C 1
ATOM 1653 O O . LEU A 1 212 ? 11.260 -10.438 -15.412 1.00 92.94 212 LEU A O 1
ATOM 1657 N N . ASP A 1 213 ? 10.864 -8.876 -13.850 1.00 93.62 213 ASP A N 1
ATOM 1658 C CA . ASP A 1 213 ? 11.998 -9.247 -12.989 1.00 93.62 213 ASP A CA 1
ATOM 1659 C C . ASP A 1 213 ? 11.798 -10.657 -12.396 1.00 93.62 213 ASP A C 1
ATOM 1661 O O . ASP A 1 213 ? 12.725 -11.469 -12.403 1.00 93.62 213 ASP A O 1
ATOM 1665 N N . VAL A 1 214 ? 10.585 -10.967 -11.921 1.00 91.62 214 VAL A N 1
ATOM 1666 C CA . VAL A 1 214 ? 10.233 -12.288 -11.368 1.00 91.62 214 VAL A CA 1
ATOM 1667 C C . VAL A 1 214 ? 10.179 -13.356 -12.464 1.00 91.62 214 VAL A C 1
ATOM 1669 O O . VAL A 1 214 ? 10.714 -14.453 -12.279 1.00 91.62 214 VAL A O 1
ATOM 1672 N N . LEU A 1 215 ? 9.596 -13.037 -13.622 1.00 89.62 215 LEU A N 1
ATOM 1673 C CA . LEU A 1 215 ? 9.565 -13.934 -14.775 1.00 89.62 215 LEU A CA 1
ATOM 1674 C C . LEU A 1 215 ? 10.986 -14.268 -15.238 1.00 89.62 215 LEU A C 1
ATOM 1676 O O . LEU A 1 215 ? 11.316 -15.437 -15.395 1.00 89.62 215 LEU A O 1
ATOM 1680 N N . GLY A 1 216 ? 11.853 -13.265 -15.394 1.00 91.12 216 GLY A N 1
ATOM 1681 C CA . GLY A 1 216 ? 13.243 -13.479 -15.794 1.00 91.12 216 GLY A CA 1
ATOM 1682 C C . GLY A 1 216 ? 14.015 -14.376 -14.821 1.00 91.12 216 GLY A C 1
ATOM 1683 O O . GLY A 1 216 ? 14.802 -15.207 -15.262 1.00 91.12 216 GLY A O 1
ATOM 1684 N N . ALA A 1 217 ? 13.766 -14.262 -13.513 1.00 90.44 217 ALA A N 1
ATOM 1685 C CA . ALA A 1 217 ? 14.346 -15.174 -12.525 1.00 90.44 217 ALA A CA 1
ATOM 1686 C C . ALA A 1 217 ? 13.795 -16.605 -12.649 1.00 90.44 217 ALA A C 1
ATOM 1688 O O . ALA A 1 217 ? 14.535 -17.563 -12.465 1.00 90.44 217 ALA A O 1
ATOM 1689 N N . THR A 1 218 ? 12.514 -16.752 -12.994 1.00 86.44 218 THR A N 1
ATOM 1690 C CA . THR A 1 218 ? 11.861 -18.060 -13.176 1.00 86.44 218 THR A CA 1
ATOM 1691 C C . THR A 1 218 ? 12.343 -18.776 -14.440 1.00 86.44 218 THR A C 1
ATOM 1693 O O . THR A 1 218 ? 12.477 -19.996 -14.440 1.00 86.44 218 THR A O 1
ATOM 1696 N N . LEU A 1 219 ? 12.616 -18.022 -15.509 1.00 85.69 219 LEU A N 1
ATOM 1697 C CA . LEU A 1 219 ? 13.046 -18.546 -16.808 1.00 85.69 219 LEU A CA 1
ATOM 1698 C C . LEU A 1 219 ? 14.550 -18.829 -16.898 1.00 85.69 219 LEU A C 1
ATOM 1700 O O . LEU A 1 219 ? 14.974 -19.462 -17.861 1.00 85.69 219 LEU A O 1
ATOM 1704 N N . ALA A 1 220 ? 15.345 -18.362 -15.929 1.00 85.38 220 ALA A N 1
ATOM 1705 C CA . ALA A 1 220 ? 16.807 -18.417 -15.974 1.00 85.38 220 ALA A CA 1
ATOM 1706 C C . ALA A 1 220 ? 17.363 -19.827 -16.235 1.00 85.38 220 ALA A C 1
ATOM 1708 O O . ALA A 1 220 ? 18.338 -19.958 -16.971 1.00 85.38 220 ALA A O 1
ATOM 1709 N N . ASP A 1 221 ? 16.695 -20.848 -15.693 1.00 81.38 221 ASP A N 1
ATOM 1710 C CA . ASP A 1 221 ? 17.096 -22.257 -15.786 1.00 81.38 221 ASP A CA 1
ATOM 1711 C C . ASP A 1 221 ? 16.190 -23.083 -16.720 1.00 81.38 221 ASP A C 1
ATOM 1713 O O . ASP A 1 221 ? 16.306 -24.305 -16.772 1.00 81.38 221 ASP A O 1
ATOM 1717 N N . VAL A 1 222 ? 15.249 -22.438 -17.419 1.00 77.56 222 VAL A N 1
ATOM 1718 C CA . VAL A 1 222 ? 14.225 -23.120 -18.230 1.00 77.56 222 VAL A CA 1
ATOM 1719 C C . VAL A 1 222 ? 14.482 -22.921 -19.713 1.00 77.56 222 VAL A C 1
ATOM 1721 O O . VAL A 1 222 ? 14.586 -23.898 -20.448 1.00 77.56 222 VAL A O 1
ATOM 1724 N N . ASP A 1 223 ? 14.571 -21.665 -20.157 1.00 80.50 223 ASP A N 1
ATOM 1725 C CA . ASP A 1 223 ? 14.733 -21.367 -21.574 1.00 80.50 223 ASP A CA 1
ATOM 1726 C C . ASP A 1 223 ? 15.435 -20.025 -21.828 1.00 80.50 223 ASP A C 1
ATOM 1728 O O . ASP A 1 223 ? 15.048 -18.962 -21.328 1.00 80.50 223 ASP A O 1
ATOM 1732 N N . SER A 1 224 ? 16.483 -20.081 -22.649 1.00 84.94 224 SER A N 1
ATOM 1733 C CA . SER A 1 224 ? 17.342 -18.931 -22.936 1.00 84.94 224 SER A CA 1
ATOM 1734 C C . SER A 1 224 ? 16.682 -17.900 -23.859 1.00 84.94 224 SER A C 1
ATOM 1736 O O . SER A 1 224 ? 16.914 -16.696 -23.692 1.00 84.94 224 SER A O 1
ATOM 1738 N N . ALA A 1 225 ? 15.823 -18.337 -24.787 1.00 82.94 225 ALA A N 1
ATOM 1739 C CA . ALA A 1 225 ? 15.121 -17.456 -25.716 1.00 82.94 225 ALA A CA 1
ATOM 1740 C C . ALA A 1 225 ? 14.002 -16.677 -25.001 1.00 82.94 225 ALA A C 1
ATOM 1742 O O . ALA A 1 225 ? 13.906 -15.453 -25.127 1.00 82.94 225 ALA A O 1
ATOM 1743 N N . ALA A 1 226 ? 13.226 -17.352 -24.157 1.00 80.88 226 ALA A N 1
ATOM 1744 C CA . ALA A 1 226 ? 12.208 -16.783 -23.284 1.00 80.88 226 ALA A CA 1
ATOM 1745 C C . ALA A 1 226 ? 12.814 -15.768 -22.307 1.00 80.88 226 ALA A C 1
ATOM 1747 O O . ALA A 1 226 ? 12.280 -14.671 -22.114 1.00 80.88 226 ALA A O 1
ATOM 1748 N N . LEU A 1 227 ? 13.976 -16.090 -21.730 1.00 88.19 227 LEU A N 1
ATOM 1749 C CA . LEU A 1 227 ? 14.721 -15.166 -20.881 1.00 88.19 227 LEU A CA 1
ATOM 1750 C C . LEU A 1 227 ? 15.154 -13.905 -21.645 1.00 88.19 227 LEU A C 1
ATOM 1752 O O . LEU A 1 227 ? 15.053 -12.794 -21.111 1.00 88.19 227 LEU A O 1
ATOM 1756 N N . ALA A 1 228 ? 15.629 -14.048 -22.885 1.00 89.31 228 ALA A N 1
ATOM 1757 C CA . ALA A 1 228 ? 15.991 -12.915 -23.733 1.00 89.31 228 ALA A CA 1
ATOM 1758 C C . ALA A 1 228 ? 14.770 -12.033 -24.057 1.00 89.31 228 ALA A C 1
ATOM 1760 O O . ALA A 1 228 ? 14.849 -10.807 -23.921 1.00 89.31 228 ALA A O 1
ATOM 1761 N N . ALA A 1 229 ? 13.624 -12.640 -24.381 1.00 86.38 229 ALA A N 1
ATOM 1762 C CA . ALA A 1 229 ? 12.367 -11.934 -24.625 1.00 86.38 229 ALA A CA 1
ATOM 1763 C C . ALA A 1 229 ? 11.898 -11.142 -23.388 1.00 86.38 229 ALA A C 1
ATOM 1765 O O . ALA A 1 229 ? 11.618 -9.943 -23.485 1.00 86.38 229 ALA A O 1
ATOM 1766 N N . ALA A 1 230 ? 11.905 -11.762 -22.202 1.00 89.38 230 ALA A N 1
ATOM 1767 C CA . ALA A 1 230 ? 11.557 -11.099 -20.943 1.00 89.38 230 ALA A CA 1
ATOM 1768 C C . ALA A 1 230 ? 12.491 -9.914 -20.629 1.00 89.38 230 ALA A C 1
ATOM 1770 O O . ALA A 1 230 ? 12.034 -8.842 -20.221 1.00 89.38 230 ALA A O 1
ATOM 1771 N N . ARG A 1 231 ? 13.802 -10.062 -20.872 1.00 92.25 231 ARG A N 1
ATOM 1772 C CA . ARG A 1 231 ? 14.789 -8.978 -20.702 1.00 92.25 231 ARG A CA 1
ATOM 1773 C C . ARG A 1 231 ? 14.555 -7.819 -21.670 1.00 92.25 231 ARG A C 1
ATOM 1775 O O . ARG A 1 231 ? 14.668 -6.665 -21.249 1.00 92.25 231 ARG A O 1
ATOM 1782 N N . SER A 1 232 ? 14.205 -8.109 -22.923 1.00 92.06 232 SER A N 1
ATOM 1783 C CA . SER A 1 232 ? 13.868 -7.086 -23.920 1.00 92.06 232 SER A CA 1
ATOM 1784 C C . SER A 1 232 ? 12.623 -6.297 -23.503 1.00 92.06 232 SER A C 1
ATOM 1786 O O . SER A 1 232 ? 12.688 -5.078 -23.320 1.00 92.06 232 SER A O 1
ATOM 1788 N N . ALA A 1 233 ? 11.526 -6.998 -23.189 1.00 92.19 233 ALA A N 1
ATOM 1789 C CA . ALA A 1 233 ? 10.286 -6.385 -22.710 1.00 92.19 233 ALA A CA 1
ATOM 1790 C C . ALA A 1 233 ? 10.513 -5.534 -21.445 1.00 92.19 233 ALA A C 1
ATOM 1792 O O . ALA A 1 233 ? 9.940 -4.451 -21.283 1.00 92.19 233 ALA A O 1
ATOM 1793 N N . ARG A 1 234 ? 11.395 -5.987 -20.546 1.00 95.12 234 ARG A N 1
ATOM 1794 C CA . ARG A 1 234 ? 11.785 -5.235 -19.348 1.00 95.12 234 ARG A CA 1
ATOM 1795 C C . ARG A 1 234 ? 12.512 -3.940 -19.704 1.00 95.12 234 ARG A C 1
ATOM 1797 O O . ARG A 1 234 ? 12.234 -2.900 -19.101 1.00 95.12 234 ARG A O 1
ATOM 1804 N N . ALA A 1 235 ? 13.449 -3.983 -20.651 1.00 95.44 235 ALA A N 1
ATOM 1805 C CA . ALA A 1 235 ? 14.194 -2.806 -21.090 1.00 95.44 235 ALA A CA 1
ATOM 1806 C C . ALA A 1 235 ? 13.261 -1.741 -21.691 1.00 95.44 235 ALA A C 1
ATOM 1808 O O . ALA A 1 235 ? 13.348 -0.567 -21.311 1.00 95.44 235 ALA A O 1
ATOM 1809 N N . GLU A 1 236 ? 12.313 -2.156 -22.533 1.00 94.44 236 GLU A N 1
ATOM 1810 C CA . GLU A 1 236 ? 11.274 -1.288 -23.100 1.00 94.44 236 GLU A CA 1
ATOM 1811 C C . GLU A 1 236 ? 10.408 -0.650 -22.009 1.00 94.44 236 GLU A C 1
ATOM 1813 O O . GLU A 1 236 ? 10.224 0.572 -21.967 1.00 94.44 236 GLU A O 1
ATOM 1818 N N . ARG A 1 237 ? 9.932 -1.456 -21.052 1.00 95.00 237 ARG A N 1
ATOM 1819 C CA . ARG A 1 237 ? 9.095 -0.973 -19.947 1.00 95.00 237 ARG A CA 1
ATOM 1820 C C . ARG A 1 237 ? 9.846 0.015 -19.050 1.00 95.00 237 ARG A C 1
ATOM 1822 O O . ARG A 1 237 ? 9.273 1.010 -18.596 1.00 95.00 237 ARG A O 1
ATOM 1829 N N . LEU A 1 238 ? 11.148 -0.199 -18.841 1.00 96.06 238 LEU A N 1
ATOM 1830 C CA . LEU A 1 238 ? 12.007 0.721 -18.095 1.00 96.06 238 LEU A CA 1
ATOM 1831 C C . LEU A 1 238 ? 12.190 2.045 -18.843 1.00 96.06 238 LEU A C 1
ATOM 1833 O O . LEU A 1 238 ? 12.169 3.105 -18.211 1.00 96.06 238 LEU A O 1
ATOM 1837 N N . ALA A 1 239 ? 12.363 2.005 -20.165 1.00 94.38 239 ALA A N 1
ATOM 1838 C CA . ALA A 1 239 ? 12.433 3.204 -20.994 1.00 94.38 239 ALA A CA 1
ATOM 1839 C C . ALA A 1 239 ? 11.119 4.003 -20.927 1.00 94.38 239 ALA A C 1
ATOM 1841 O O . ALA A 1 239 ? 11.152 5.208 -20.664 1.00 94.38 239 ALA A O 1
ATOM 1842 N N . ALA A 1 240 ? 9.970 3.330 -21.032 1.00 93.00 240 ALA A N 1
ATOM 1843 C CA . ALA A 1 240 ? 8.652 3.950 -20.900 1.00 93.00 240 ALA A CA 1
ATOM 1844 C C . ALA A 1 240 ? 8.442 4.597 -19.517 1.00 93.00 240 ALA A C 1
ATOM 1846 O O . ALA A 1 240 ? 7.984 5.741 -19.420 1.00 93.00 240 ALA A O 1
ATOM 1847 N N . TYR A 1 241 ? 8.828 3.908 -18.435 1.00 95.31 241 TYR A N 1
ATOM 1848 C CA . TYR A 1 241 ? 8.777 4.473 -17.084 1.00 95.31 241 TYR A CA 1
ATOM 1849 C C . TYR A 1 241 ? 9.677 5.710 -16.939 1.00 95.31 241 TYR A C 1
ATOM 1851 O O . TYR A 1 241 ? 9.256 6.725 -16.381 1.00 95.31 241 TYR A O 1
ATOM 1859 N N . LYS A 1 242 ? 10.908 5.662 -17.462 1.00 93.50 242 LYS A N 1
ATOM 1860 C CA . LYS A 1 242 ? 11.828 6.809 -17.438 1.00 93.50 242 LYS A CA 1
ATOM 1861 C C . LYS A 1 242 ? 11.238 8.008 -18.172 1.00 93.50 242 LYS A C 1
ATOM 1863 O O . LYS A 1 242 ? 11.218 9.095 -17.602 1.00 93.50 242 LYS A O 1
ATOM 1868 N N . ALA A 1 243 ? 10.711 7.800 -19.378 1.00 91.75 243 ALA A N 1
ATOM 1869 C CA . ALA A 1 243 ? 10.119 8.857 -20.192 1.00 91.75 243 ALA A CA 1
ATOM 1870 C C . ALA A 1 243 ? 8.959 9.569 -19.474 1.00 91.75 243 ALA A C 1
ATOM 1872 O O . ALA A 1 243 ? 8.874 10.794 -19.503 1.00 91.75 243 ALA A O 1
ATOM 1873 N N . MET A 1 244 ? 8.095 8.832 -18.760 1.00 91.06 244 MET A N 1
ATOM 1874 C CA . MET A 1 244 ? 7.004 9.454 -17.993 1.00 91.06 244 MET A CA 1
ATOM 1875 C C . MET A 1 244 ? 7.458 10.106 -16.676 1.00 91.06 244 MET A C 1
ATOM 1877 O O . MET A 1 244 ? 6.750 10.960 -16.134 1.00 91.06 244 MET A O 1
ATOM 1881 N N . ALA A 1 245 ? 8.595 9.680 -16.119 1.00 88.00 245 ALA A N 1
ATOM 1882 C CA . ALA A 1 245 ? 9.066 10.100 -14.802 1.00 88.00 245 ALA A CA 1
ATOM 1883 C C . ALA A 1 245 ? 10.050 11.289 -14.832 1.00 88.00 245 ALA A C 1
ATOM 1885 O O . ALA A 1 245 ? 10.326 11.869 -13.777 1.00 88.00 245 ALA A O 1
ATOM 1886 N N . THR A 1 246 ? 10.569 11.677 -15.998 1.00 81.00 246 THR A N 1
ATOM 1887 C CA . THR A 1 246 ? 11.475 12.827 -16.165 1.00 81.00 246 THR A CA 1
ATOM 1888 C C . THR A 1 246 ? 10.730 14.120 -16.552 1.00 81.00 246 THR A C 1
ATOM 1890 O O . THR A 1 246 ? 9.564 14.110 -16.947 1.00 81.00 246 THR A O 1
ATOM 1893 N N . GLY A 1 247 ? 11.383 15.278 -16.373 1.00 69.75 247 GLY A N 1
ATOM 1894 C CA . GLY A 1 247 ? 10.882 16.595 -16.804 1.00 69.75 247 GLY A CA 1
ATOM 1895 C C . GLY A 1 247 ? 9.596 17.088 -16.113 1.00 69.75 247 GLY A C 1
ATOM 1896 O O . GLY A 1 247 ? 9.366 16.855 -14.922 1.00 69.75 247 GLY A O 1
ATOM 1897 N N . ARG A 1 248 ? 8.711 17.760 -16.872 1.00 72.00 248 ARG A N 1
ATOM 1898 C CA . ARG A 1 248 ? 7.332 18.103 -16.444 1.00 72.00 248 ARG A CA 1
ATOM 1899 C C . ARG A 1 248 ? 6.396 16.875 -16.475 1.00 72.00 248 ARG A C 1
ATOM 1901 O O . ARG A 1 248 ? 5.216 17.008 -16.777 1.00 72.00 248 ARG A O 1
ATOM 1908 N N . GLY A 1 249 ? 6.937 15.688 -16.201 1.00 84.69 249 GLY A N 1
ATOM 1909 C CA . GLY A 1 249 ? 6.230 14.413 -16.217 1.00 84.69 249 GLY A CA 1
ATOM 1910 C C . GLY A 1 249 ? 5.397 14.155 -14.958 1.00 84.69 249 GLY A C 1
ATOM 1911 O O . GLY A 1 249 ? 4.981 15.070 -14.242 1.00 84.69 249 GLY A O 1
ATOM 1912 N N . ALA A 1 250 ? 5.168 12.875 -14.665 1.00 92.44 250 ALA A N 1
ATOM 1913 C CA . ALA A 1 250 ? 4.214 12.424 -13.653 1.00 92.44 250 ALA A CA 1
ATOM 1914 C C . ALA A 1 250 ? 4.490 12.988 -12.247 1.00 92.44 250 ALA A C 1
ATOM 1916 O O . ALA A 1 250 ? 3.570 13.475 -11.588 1.00 92.44 250 ALA A O 1
ATOM 1917 N N . TRP A 1 251 ? 5.752 13.001 -11.804 1.00 94.81 251 TRP A N 1
ATOM 1918 C CA . TRP A 1 251 ? 6.130 13.516 -10.481 1.00 94.81 251 TRP A CA 1
ATOM 1919 C C . TRP A 1 251 ? 5.832 15.010 -10.308 1.00 94.81 251 TRP A C 1
ATOM 1921 O O . TRP A 1 251 ? 5.368 15.422 -9.245 1.00 94.81 251 TRP A O 1
ATOM 1931 N N . THR A 1 252 ? 6.046 15.816 -11.351 1.00 93.19 252 THR A N 1
ATOM 1932 C CA . THR A 1 252 ? 5.765 17.260 -11.332 1.00 93.19 252 THR A CA 1
ATOM 1933 C C . THR A 1 252 ? 4.262 17.518 -11.240 1.00 93.19 252 THR A C 1
ATOM 1935 O O . THR A 1 252 ? 3.824 18.339 -10.433 1.00 93.19 252 THR A O 1
ATOM 1938 N N . THR A 1 253 ? 3.461 16.774 -12.006 1.00 93.50 253 THR A N 1
ATOM 1939 C CA . THR A 1 253 ? 1.992 16.833 -11.940 1.00 93.50 253 THR A CA 1
ATOM 1940 C C . THR A 1 253 ? 1.479 16.475 -10.549 1.00 93.50 253 THR A C 1
ATOM 1942 O O . THR A 1 253 ? 0.661 17.205 -9.991 1.00 93.50 253 THR A O 1
ATOM 1945 N N . ILE A 1 254 ? 2.005 15.403 -9.948 1.00 95.12 254 ILE A N 1
ATOM 1946 C CA . ILE A 1 254 ? 1.612 14.989 -8.598 1.00 95.12 254 ILE A CA 1
ATOM 1947 C C . ILE A 1 254 ? 2.002 16.058 -7.567 1.00 95.12 254 ILE A C 1
ATOM 1949 O O . ILE A 1 254 ? 1.170 16.453 -6.750 1.00 95.12 254 ILE A O 1
ATOM 1953 N N . ARG A 1 255 ? 3.227 16.601 -7.632 1.00 94.25 255 ARG A N 1
ATOM 1954 C CA . ARG A 1 255 ? 3.684 17.638 -6.693 1.00 94.25 255 ARG A CA 1
ATOM 1955 C C . ARG A 1 255 ? 2.823 18.899 -6.737 1.00 94.25 255 ARG A C 1
ATOM 1957 O O . ARG A 1 255 ? 2.584 19.485 -5.684 1.00 94.25 255 ARG A O 1
ATOM 1964 N N . ARG A 1 256 ? 2.372 19.311 -7.927 1.00 92.88 256 ARG A N 1
ATOM 1965 C CA . ARG A 1 256 ? 1.496 20.482 -8.128 1.00 92.88 256 ARG A CA 1
ATOM 1966 C C . ARG A 1 256 ? 0.086 20.282 -7.574 1.00 92.88 256 ARG A C 1
ATOM 1968 O O . ARG A 1 256 ? -0.598 21.261 -7.289 1.00 92.88 256 ARG A O 1
ATOM 1975 N N . ALA A 1 257 ? -0.366 19.037 -7.448 1.00 92.38 257 ALA A N 1
ATOM 1976 C CA . ALA A 1 257 ? -1.661 18.743 -6.850 1.00 92.38 257 ALA A CA 1
ATOM 1977 C C . ALA A 1 257 ? -1.627 18.796 -5.316 1.00 92.38 257 ALA A C 1
ATOM 1979 O O . ALA A 1 257 ? -2.634 19.149 -4.703 1.00 92.38 257 ALA A O 1
ATOM 1980 N N . LEU A 1 258 ? -0.480 18.468 -4.718 1.00 91.94 258 LEU A N 1
ATOM 1981 C CA . LEU A 1 258 ? -0.227 18.548 -3.278 1.00 91.94 258 LEU A CA 1
ATOM 1982 C C . LEU A 1 258 ? -0.069 20.006 -2.808 1.00 91.94 258 LEU A C 1
ATOM 1984 O O . LEU A 1 258 ? 0.172 20.882 -3.642 1.00 91.94 258 LEU A O 1
ATOM 1988 N N . PRO A 1 259 ? -0.184 20.289 -1.490 1.00 88.19 259 PRO A N 1
ATOM 1989 C CA . PRO A 1 259 ? -0.115 21.644 -0.950 1.00 88.19 259 PRO A CA 1
ATOM 1990 C C . PRO A 1 259 ? 0.992 22.511 -1.583 1.00 88.19 259 PRO A C 1
ATOM 1992 O O . PRO A 1 259 ? 2.174 22.138 -1.540 1.00 88.19 259 PRO A O 1
ATOM 1995 N N . PRO A 1 260 ? 0.628 23.646 -2.209 1.00 78.12 260 PRO A N 1
ATOM 1996 C CA . PRO A 1 260 ? 1.557 24.383 -3.060 1.00 78.12 260 PRO A CA 1
ATOM 1997 C C . PRO A 1 260 ? 2.427 25.371 -2.280 1.00 78.12 260 PRO A C 1
ATOM 1999 O O . PRO A 1 260 ? 3.575 25.583 -2.656 1.00 78.12 260 PRO A O 1
ATOM 2002 N N . SER A 1 261 ? 1.915 25.963 -1.194 1.00 87.12 261 SER A N 1
ATOM 2003 C CA . SER A 1 261 ? 2.609 27.033 -0.473 1.00 87.12 261 SER A CA 1
ATOM 2004 C C . SER A 1 261 ? 3.305 26.542 0.794 1.00 87.12 261 SER A C 1
ATOM 2006 O O . SER A 1 261 ? 2.807 25.667 1.509 1.00 87.12 261 SER A O 1
ATOM 2008 N N . ALA A 1 262 ? 4.441 27.169 1.111 1.00 85.31 262 ALA A N 1
ATOM 2009 C CA . ALA A 1 262 ? 5.177 26.925 2.351 1.00 85.31 262 ALA A CA 1
ATOM 2010 C C . ALA A 1 262 ? 4.296 27.141 3.594 1.00 85.31 262 ALA A C 1
ATOM 2012 O O . ALA A 1 262 ? 4.395 26.384 4.555 1.00 85.31 262 ALA A O 1
ATOM 2013 N N . VAL A 1 263 ? 3.378 28.114 3.542 1.00 87.88 263 VAL A N 1
ATOM 2014 C CA . VAL A 1 263 ? 2.422 28.407 4.620 1.00 87.88 263 VAL A CA 1
ATOM 2015 C C . VAL A 1 263 ? 1.466 27.233 4.864 1.00 87.88 263 VAL A C 1
ATOM 2017 O O . VAL A 1 263 ? 1.251 26.838 6.010 1.00 87.88 263 VAL A O 1
ATOM 2020 N N . VAL A 1 264 ? 0.907 26.631 3.808 1.00 88.88 264 VAL A N 1
ATOM 2021 C CA . VAL A 1 264 ? -0.003 25.482 3.961 1.00 88.88 264 VAL A CA 1
ATOM 2022 C C . VAL A 1 264 ? 0.758 24.245 4.433 1.00 88.88 264 VAL A C 1
ATOM 2024 O O . VAL A 1 264 ? 0.266 23.535 5.310 1.00 88.88 264 VAL A O 1
ATOM 2027 N N . ILE A 1 265 ? 1.961 24.003 3.903 1.00 87.69 265 ILE A N 1
ATOM 2028 C CA . ILE A 1 265 ? 2.829 22.904 4.353 1.00 87.69 265 ILE A CA 1
ATOM 2029 C C . ILE A 1 265 ? 3.125 23.051 5.850 1.00 87.69 265 ILE A C 1
ATOM 2031 O O . ILE A 1 265 ? 2.973 22.093 6.605 1.00 87.69 265 ILE A O 1
ATOM 2035 N N . GLU A 1 266 ? 3.462 24.261 6.295 1.00 84.25 266 GLU A N 1
ATOM 2036 C CA . GLU A 1 266 ? 3.711 24.563 7.702 1.00 84.25 266 GLU A CA 1
ATOM 2037 C C . GLU A 1 266 ? 2.479 24.306 8.578 1.00 84.25 266 GLU A C 1
ATOM 2039 O O . GLU A 1 266 ? 2.595 23.706 9.645 1.00 84.25 266 GLU A O 1
ATOM 2044 N N . ARG A 1 267 ? 1.279 24.678 8.115 1.00 88.75 267 ARG A N 1
ATOM 2045 C CA . ARG A 1 267 ? 0.024 24.390 8.824 1.00 88.75 267 ARG A CA 1
ATOM 2046 C C . ARG A 1 267 ? -0.241 22.886 8.957 1.00 88.75 267 ARG A C 1
ATOM 2048 O O . ARG A 1 267 ? -0.641 22.440 10.031 1.00 88.75 267 ARG A O 1
ATOM 2055 N N . CYS A 1 268 ? -0.032 22.114 7.889 1.00 90.50 268 CYS A N 1
ATOM 2056 C CA . CYS A 1 268 ? -0.212 20.656 7.894 1.00 90.50 268 CYS A CA 1
ATOM 2057 C C . CYS A 1 268 ? 0.760 19.986 8.871 1.00 90.50 268 CYS A C 1
ATOM 2059 O O . CYS A 1 268 ? 0.369 19.170 9.705 1.00 90.50 268 CYS A O 1
ATOM 2061 N N . ARG A 1 269 ? 2.020 20.418 8.822 1.00 86.06 269 ARG A N 1
ATOM 2062 C CA . ARG A 1 269 ? 3.087 19.967 9.710 1.00 86.06 269 ARG A CA 1
ATOM 2063 C C . ARG A 1 269 ? 2.784 20.284 11.169 1.00 86.06 269 ARG A C 1
ATOM 2065 O O . ARG A 1 269 ? 2.861 19.394 12.011 1.00 86.06 269 ARG A O 1
ATOM 2072 N N . ARG A 1 270 ? 2.349 21.516 11.454 1.00 84.62 270 ARG A N 1
ATOM 2073 C CA . ARG A 1 270 ? 1.911 21.926 12.791 1.00 84.62 270 ARG A CA 1
ATOM 2074 C C . ARG A 1 270 ? 0.793 21.022 13.293 1.00 84.62 270 ARG A C 1
ATOM 2076 O O . ARG A 1 270 ? 0.901 20.536 14.407 1.00 84.62 270 ARG A O 1
ATOM 2083 N N . ALA A 1 271 ? -0.232 20.743 12.486 1.00 89.00 271 ALA A N 1
ATOM 2084 C CA . ALA A 1 271 ? -1.306 19.834 12.889 1.00 89.00 271 ALA A CA 1
ATOM 2085 C C . ALA A 1 271 ? -0.770 18.454 13.314 1.00 89.00 271 ALA A C 1
ATOM 2087 O O . ALA A 1 271 ? -1.172 17.948 14.358 1.00 89.00 271 ALA A O 1
ATOM 2088 N N . TYR A 1 272 ? 0.186 17.891 12.565 1.00 88.12 272 TYR A N 1
ATOM 2089 C CA . TYR A 1 272 ? 0.831 16.625 12.927 1.00 88.12 272 TYR A CA 1
ATOM 2090 C C . TYR A 1 272 ? 1.614 16.714 14.244 1.00 88.12 272 TYR A C 1
ATOM 2092 O O . TYR A 1 272 ? 1.553 15.802 15.064 1.00 88.12 272 TYR A O 1
ATOM 2100 N N . VAL A 1 273 ? 2.327 17.819 14.483 1.00 82.88 273 VAL A N 1
ATOM 2101 C CA . VAL A 1 273 ? 3.055 18.042 15.744 1.00 82.88 273 VAL A CA 1
ATOM 2102 C C . VAL A 1 273 ? 2.106 18.094 16.938 1.00 82.88 273 VAL A C 1
ATOM 2104 O O . VAL A 1 273 ? 2.421 17.523 17.977 1.00 82.88 273 VAL A O 1
ATOM 2107 N N . LEU A 1 274 ? 0.951 18.747 16.792 1.00 84.81 274 LEU A N 1
ATOM 2108 C CA . LEU A 1 274 ? -0.067 18.821 17.844 1.00 84.81 274 LEU A CA 1
ATOM 2109 C C . LEU A 1 274 ? -0.660 17.454 18.156 1.00 84.81 274 LEU A C 1
ATOM 2111 O O . LEU A 1 274 ? -0.797 17.096 19.320 1.00 84.81 274 LEU A O 1
ATOM 2115 N N . GLU A 1 275 ? -0.958 16.679 17.119 1.00 86.06 275 GLU A N 1
ATOM 2116 C CA . GLU A 1 275 ? -1.450 15.317 17.274 1.00 86.06 275 GLU A CA 1
ATOM 2117 C C . GLU A 1 275 ? -0.441 14.421 17.997 1.00 86.06 275 GLU A C 1
ATOM 2119 O O . GLU A 1 275 ? -0.782 13.680 18.916 1.00 86.06 275 GLU A O 1
ATOM 2124 N N . LEU A 1 276 ? 0.829 14.517 17.607 1.00 81.62 276 LEU A N 1
ATOM 2125 C CA . LEU A 1 276 ? 1.910 13.788 18.253 1.00 81.62 276 LEU A CA 1
ATOM 2126 C C . LEU A 1 276 ? 2.058 14.195 19.719 1.00 81.62 276 LEU A C 1
ATOM 2128 O O . LEU A 1 276 ? 2.189 13.323 20.574 1.00 81.62 276 LEU A O 1
ATOM 2132 N N . ALA A 1 277 ? 1.997 15.494 20.009 1.00 77.62 277 ALA A N 1
ATOM 2133 C CA . ALA A 1 277 ? 2.044 16.013 21.369 1.00 77.62 277 ALA A CA 1
ATOM 2134 C C . ALA A 1 277 ? 0.900 15.447 22.221 1.00 77.62 277 ALA A C 1
ATOM 2136 O O . ALA A 1 277 ? 1.159 14.878 23.279 1.00 77.62 277 ALA A O 1
ATOM 2137 N N . ALA A 1 278 ? -0.335 15.505 21.711 1.00 80.06 278 ALA A N 1
ATOM 2138 C CA . ALA A 1 278 ? -1.514 14.958 22.374 1.00 80.06 278 ALA A CA 1
ATOM 2139 C C . ALA A 1 278 ? -1.373 13.451 22.640 1.00 80.06 278 ALA A C 1
ATOM 2141 O O . ALA A 1 278 ? -1.572 13.011 23.768 1.00 80.06 278 ALA A O 1
ATOM 2142 N N . SER A 1 279 ? -0.930 12.671 21.645 1.00 81.38 279 SER A N 1
ATOM 2143 C CA . SER A 1 279 ? -0.734 11.219 21.795 1.00 81.38 279 SER A CA 1
ATOM 2144 C C . SER A 1 279 ? 0.330 10.831 22.830 1.00 81.38 279 SER A C 1
ATOM 2146 O O . SER A 1 279 ? 0.334 9.707 23.324 1.00 81.38 279 SER A O 1
ATOM 2148 N N . LEU A 1 280 ? 1.245 11.751 23.151 1.00 77.44 280 LEU A N 1
ATOM 2149 C CA . LEU A 1 280 ? 2.323 11.551 24.119 1.00 77.44 280 LEU A CA 1
ATOM 2150 C C . LEU A 1 280 ? 2.051 12.238 25.467 1.00 77.44 280 LEU A C 1
ATOM 2152 O O . LEU A 1 280 ? 2.901 12.158 26.352 1.00 77.44 280 LEU A O 1
ATOM 2156 N N . GLY A 1 281 ? 0.923 12.941 25.621 1.00 75.31 281 GLY A N 1
ATOM 2157 C CA . GLY A 1 281 ? 0.645 13.761 26.804 1.00 75.31 281 GLY A CA 1
ATOM 2158 C C . GLY A 1 281 ? 1.629 14.925 26.985 1.00 75.31 281 GLY A C 1
ATOM 2159 O O . GLY A 1 281 ? 1.908 15.338 28.107 1.00 75.31 281 GLY A O 1
ATOM 2160 N N . VAL A 1 282 ? 2.210 15.431 25.893 1.00 75.44 282 VAL A N 1
ATOM 2161 C CA . VAL A 1 282 ? 3.209 16.509 25.905 1.00 75.44 282 VAL A CA 1
ATOM 2162 C C . VAL A 1 282 ? 2.549 17.855 25.613 1.00 75.44 282 VAL A C 1
ATOM 2164 O O . VAL A 1 282 ? 1.759 17.980 24.682 1.00 75.44 282 VAL A O 1
ATOM 2167 N N . ASP A 1 283 ? 2.936 18.891 26.363 1.00 79.81 283 ASP A N 1
ATOM 2168 C CA . ASP A 1 283 ? 2.463 20.261 26.139 1.00 79.81 283 ASP A CA 1
ATOM 2169 C C . ASP A 1 283 ? 2.824 20.816 24.743 1.00 79.81 283 ASP A C 1
ATOM 2171 O O . ASP A 1 283 ? 3.917 20.614 24.194 1.00 79.81 283 ASP A O 1
ATOM 2175 N N . GLU A 1 284 ? 1.911 21.621 24.199 1.00 80.06 284 GLU A N 1
ATOM 2176 C CA . GLU A 1 284 ? 1.989 22.217 22.869 1.00 80.06 284 GLU A CA 1
ATOM 2177 C C . GLU A 1 284 ? 3.232 23.104 22.672 1.00 80.06 284 GLU A C 1
ATOM 2179 O O . GLU A 1 284 ? 3.826 23.157 21.587 1.00 80.06 284 GLU A O 1
ATOM 2184 N N . ARG A 1 285 ? 3.650 23.852 23.704 1.00 76.62 285 ARG A N 1
ATOM 2185 C CA . ARG A 1 285 ? 4.834 24.722 23.625 1.00 76.62 285 ARG A CA 1
ATOM 2186 C C . ARG A 1 285 ? 6.101 23.881 23.532 1.00 76.62 285 ARG A C 1
ATOM 2188 O O . ARG A 1 285 ? 6.984 24.221 22.740 1.00 76.62 285 ARG A O 1
ATOM 2195 N N . ARG A 1 286 ? 6.183 22.784 24.291 1.00 72.06 286 ARG A N 1
ATOM 2196 C CA . ARG A 1 286 ? 7.311 21.842 24.235 1.00 72.06 286 ARG A CA 1
ATOM 2197 C C . ARG A 1 286 ? 7.392 21.152 22.874 1.00 72.06 286 ARG A C 1
ATOM 2199 O O . ARG A 1 286 ? 8.468 21.145 22.274 1.00 72.06 286 ARG A O 1
ATOM 2206 N N . ALA A 1 287 ? 6.262 20.686 22.345 1.00 72.31 287 ALA A N 1
ATOM 2207 C CA . ALA A 1 287 ? 6.185 20.068 21.022 1.00 72.31 287 ALA A CA 1
ATOM 2208 C C . ALA A 1 287 ? 6.699 20.990 19.904 1.00 72.31 287 ALA A C 1
ATOM 2210 O O . ALA A 1 287 ? 7.561 20.613 19.107 1.00 72.31 287 ALA A O 1
ATOM 2211 N N . ARG A 1 288 ? 6.253 22.252 19.914 1.00 76.44 288 ARG A N 1
ATOM 2212 C CA . ARG A 1 288 ? 6.700 23.280 18.961 1.00 76.44 288 ARG A CA 1
ATOM 2213 C C . ARG A 1 288 ? 8.181 23.633 19.090 1.00 76.44 288 ARG A C 1
ATOM 2215 O O . ARG A 1 288 ? 8.832 23.911 18.084 1.00 76.44 288 ARG A O 1
ATOM 2222 N N . ARG A 1 289 ? 8.733 23.664 20.309 1.00 72.69 289 ARG A N 1
ATOM 2223 C CA . ARG A 1 289 ? 10.173 23.907 20.518 1.00 72.69 289 ARG A CA 1
ATOM 2224 C C . ARG A 1 289 ? 11.016 22.782 19.919 1.00 72.69 289 ARG A C 1
ATOM 2226 O O . ARG A 1 289 ? 11.933 23.071 19.152 1.00 72.69 289 ARG A O 1
ATOM 2233 N N . ALA A 1 290 ? 10.669 21.528 20.210 1.00 69.62 290 ALA A N 1
ATOM 2234 C CA . ALA A 1 290 ? 11.362 20.360 19.669 1.00 69.62 290 ALA A CA 1
ATOM 2235 C C . ALA A 1 290 ? 11.333 20.335 18.137 1.00 69.62 290 ALA A C 1
ATOM 2237 O O . ALA A 1 290 ? 12.357 20.126 17.491 1.00 69.62 290 ALA A O 1
ATOM 2238 N N . GLU A 1 291 ? 10.173 20.625 17.550 1.00 74.00 291 GLU A N 1
ATOM 2239 C CA . GLU A 1 291 ? 10.006 20.722 16.105 1.00 74.00 291 GLU A CA 1
ATOM 2240 C C . GLU A 1 291 ? 10.946 21.762 15.476 1.00 74.00 291 GLU A C 1
ATOM 2242 O O . GLU A 1 291 ? 11.628 21.457 14.494 1.00 74.00 291 GLU A O 1
ATOM 2247 N N . ARG A 1 292 ? 11.030 22.974 16.043 1.00 73.81 292 ARG A N 1
ATOM 2248 C CA . ARG A 1 292 ? 11.968 24.004 15.567 1.00 73.81 292 ARG A CA 1
ATOM 2249 C C . ARG A 1 292 ? 13.423 23.544 15.665 1.00 73.81 292 ARG A C 1
ATOM 2251 O O . ARG A 1 292 ? 14.187 23.770 14.728 1.00 73.81 292 ARG A O 1
ATOM 2258 N N . GLY A 1 293 ? 13.793 22.868 16.752 1.00 67.75 293 GLY A N 1
ATOM 2259 C CA . GLY A 1 293 ? 15.136 22.311 16.935 1.00 67.75 293 GLY A CA 1
ATOM 2260 C C . GLY A 1 293 ? 15.492 21.253 15.889 1.00 67.75 293 GLY A C 1
ATOM 2261 O O . GLY A 1 293 ? 16.555 21.327 15.272 1.00 67.75 293 GLY A O 1
ATOM 2262 N N . VAL A 1 294 ? 14.575 20.317 15.624 1.00 66.88 294 VAL A N 1
ATOM 2263 C CA . VAL A 1 294 ? 14.736 19.279 14.593 1.00 66.88 294 VAL A CA 1
ATOM 2264 C C . VAL A 1 294 ? 14.902 19.895 13.200 1.00 66.88 294 VAL A C 1
ATOM 2266 O O . VAL A 1 294 ? 15.761 19.456 12.434 1.00 66.88 294 VAL A O 1
ATOM 2269 N N . ARG A 1 295 ? 14.144 20.953 12.880 1.00 68.75 295 ARG A N 1
ATOM 2270 C CA . ARG A 1 295 ? 14.312 21.695 11.619 1.00 68.75 295 ARG A CA 1
ATOM 2271 C C . ARG A 1 295 ? 15.682 22.333 11.489 1.00 68.75 295 ARG A C 1
ATOM 2273 O O . ARG A 1 295 ? 16.318 22.177 10.451 1.00 68.75 295 ARG A O 1
ATOM 2280 N N . ALA A 1 296 ? 16.107 23.063 12.519 1.00 66.50 296 ALA A N 1
ATOM 2281 C CA . ALA A 1 296 ? 17.392 23.746 12.507 1.00 66.50 296 ALA A CA 1
ATOM 2282 C C . ALA A 1 296 ? 18.526 22.737 12.287 1.00 66.50 296 ALA A C 1
ATOM 2284 O O . ALA A 1 296 ? 19.366 22.938 11.417 1.00 66.50 296 ALA A O 1
ATOM 2285 N N . LEU A 1 297 ? 18.480 21.599 12.989 1.00 62.00 297 LEU A N 1
ATOM 2286 C CA . LEU A 1 297 ? 19.458 20.523 12.846 1.00 62.00 297 LEU A CA 1
ATOM 2287 C C . LEU A 1 297 ? 19.529 19.967 11.419 1.00 62.00 297 LEU A C 1
ATOM 2289 O O . LEU A 1 297 ? 20.619 19.751 10.891 1.00 62.00 297 LEU A O 1
ATOM 2293 N N . ALA A 1 298 ? 18.380 19.712 10.799 1.00 62.09 298 ALA A N 1
ATOM 2294 C CA . ALA A 1 298 ? 18.347 19.164 9.452 1.00 62.09 298 ALA A CA 1
ATOM 2295 C C . ALA A 1 298 ? 18.838 20.150 8.394 1.00 62.09 298 ALA A C 1
ATOM 2297 O O . ALA A 1 298 ? 19.577 19.750 7.497 1.00 62.09 298 ALA A O 1
ATOM 2298 N N . ALA A 1 299 ? 18.479 21.431 8.534 1.00 62.44 299 ALA A N 1
ATOM 2299 C CA . ALA A 1 299 ? 18.987 22.492 7.674 1.00 62.44 299 ALA A CA 1
ATOM 2300 C C . ALA A 1 299 ? 20.520 22.578 7.755 1.00 62.44 299 ALA A C 1
ATOM 2302 O O . ALA A 1 299 ? 21.178 22.711 6.732 1.00 62.44 299 ALA A O 1
ATOM 2303 N N . THR A 1 300 ? 21.096 22.418 8.953 1.00 63.09 300 THR A N 1
ATOM 2304 C CA . THR A 1 300 ? 22.556 22.408 9.142 1.00 63.09 300 THR A CA 1
ATOM 2305 C C . THR A 1 300 ? 23.232 21.162 8.564 1.00 63.09 300 THR A C 1
ATOM 2307 O O . THR A 1 300 ? 24.353 21.251 8.081 1.00 63.09 300 THR A O 1
ATOM 2310 N N . ARG A 1 301 ? 22.591 19.987 8.623 1.00 58.31 301 ARG A N 1
ATOM 2311 C CA . ARG A 1 301 ? 23.205 18.717 8.190 1.00 58.31 301 ARG A CA 1
ATOM 2312 C C . ARG A 1 301 ? 22.922 18.333 6.736 1.00 58.31 301 ARG A C 1
ATOM 2314 O O . ARG A 1 301 ? 23.375 17.276 6.310 1.00 58.31 301 ARG A O 1
ATOM 2321 N N . GLY A 1 302 ? 22.152 19.133 5.994 1.00 53.75 302 GLY A N 1
ATOM 2322 C CA . GLY A 1 302 ? 21.754 18.807 4.620 1.00 53.75 302 GLY A CA 1
ATOM 2323 C C . GLY A 1 302 ? 20.962 17.498 4.503 1.00 53.75 302 GLY A C 1
ATOM 2324 O O . GLY A 1 302 ?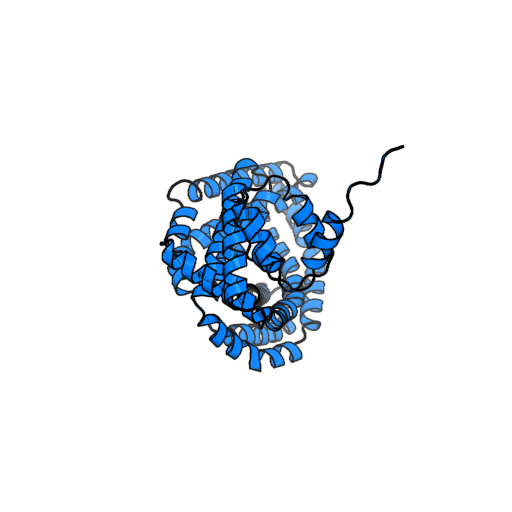 20.886 16.914 3.425 1.00 53.75 302 GLY A O 1
ATOM 2325 N N . VAL A 1 303 ? 20.390 17.006 5.609 1.00 48.47 303 VAL A N 1
ATOM 2326 C CA . VAL A 1 303 ? 19.616 15.761 5.621 1.00 48.47 303 VAL A CA 1
ATOM 2327 C C . VAL A 1 303 ? 18.190 16.102 5.194 1.00 48.47 303 VAL A C 1
ATOM 2329 O O . VAL A 1 303 ? 17.566 16.954 5.837 1.00 48.47 303 VAL A O 1
ATOM 2332 N N . PRO A 1 304 ? 17.637 15.457 4.151 1.00 45.38 304 PRO A N 1
ATOM 2333 C CA . PRO A 1 304 ? 16.233 15.618 3.808 1.00 45.38 304 PRO A CA 1
ATOM 2334 C C . PRO A 1 304 ? 15.398 15.217 5.023 1.00 45.38 304 PRO A C 1
ATOM 2336 O O . PRO A 1 304 ? 15.474 14.077 5.481 1.00 45.38 304 PRO A O 1
ATOM 2339 N N . LEU A 1 305 ? 14.621 16.150 5.574 1.00 45.84 305 LEU A N 1
ATOM 2340 C CA . LEU A 1 305 ? 13.674 15.858 6.647 1.00 45.84 305 LEU A CA 1
ATOM 2341 C C . LEU A 1 305 ? 12.514 15.024 6.103 1.00 45.84 305 LEU A C 1
ATOM 2343 O O . LEU A 1 305 ? 11.392 15.498 5.978 1.00 45.84 305 LEU A O 1
ATOM 2347 N N . ALA A 1 306 ? 12.745 13.736 5.898 1.00 51.06 306 ALA A N 1
ATOM 2348 C CA . ALA A 1 306 ? 11.801 12.811 6.477 1.00 51.06 306 ALA A CA 1
ATOM 2349 C C . ALA A 1 306 ? 12.119 12.817 7.971 1.00 51.06 306 ALA A C 1
ATOM 2351 O O . ALA A 1 306 ? 13.226 12.459 8.365 1.00 51.06 306 ALA A O 1
ATOM 2352 N N . SER A 1 307 ? 11.200 13.252 8.828 1.00 52.69 307 SER A N 1
ATOM 2353 C CA . SER A 1 307 ? 10.748 12.338 9.877 1.00 52.69 307 SER A CA 1
ATOM 2354 C C . SER A 1 307 ? 9.931 13.036 10.959 1.00 52.69 307 SER A C 1
ATOM 2356 O O . SER A 1 307 ? 10.402 13.446 12.020 1.00 52.69 307 SER A O 1
ATOM 2358 N N . SER A 1 308 ? 8.623 12.928 10.763 1.00 56.62 308 SER A N 1
ATOM 2359 C CA . SER A 1 308 ? 7.698 12.569 11.834 1.00 56.62 308 SER A CA 1
ATOM 2360 C C . SER A 1 308 ? 8.314 11.606 12.878 1.00 56.62 308 SER A C 1
ATOM 2362 O O . SER A 1 308 ? 8.029 11.751 14.060 1.00 56.62 308 SER A O 1
ATOM 2364 N N . ALA A 1 309 ? 9.207 10.683 12.477 1.00 57.72 309 ALA A N 1
ATOM 2365 C CA . ALA A 1 309 ? 9.949 9.772 13.361 1.00 57.72 309 ALA A CA 1
ATOM 2366 C C . ALA A 1 309 ? 11.069 10.409 14.222 1.00 57.72 309 ALA A C 1
ATOM 2368 O O . ALA A 1 309 ? 11.166 10.054 15.395 1.00 57.72 309 ALA A O 1
ATOM 2369 N N . LEU A 1 310 ? 11.897 11.343 13.725 1.00 60.28 310 LEU A N 1
ATOM 2370 C CA . LEU A 1 310 ? 12.879 12.061 14.555 1.00 60.28 310 LEU A CA 1
ATOM 2371 C C . LEU A 1 310 ? 12.149 12.976 15.528 1.00 60.28 310 LEU A C 1
ATOM 2373 O O . LEU A 1 310 ? 12.494 13.004 16.703 1.00 60.28 310 LEU A O 1
ATOM 2377 N N . LEU A 1 311 ? 11.096 13.657 15.067 1.00 62.38 311 LEU A N 1
ATOM 2378 C CA . LEU A 1 311 ? 10.255 14.466 15.942 1.00 62.38 311 LEU A CA 1
ATOM 2379 C C . LEU A 1 311 ? 9.598 13.613 17.039 1.00 62.38 311 LEU A C 1
ATOM 2381 O O . LEU A 1 311 ? 9.675 13.972 18.209 1.00 62.38 311 LEU A O 1
ATOM 2385 N N . ALA A 1 312 ? 9.030 12.455 16.686 1.00 61.41 312 ALA A N 1
ATOM 2386 C CA . ALA A 1 312 ? 8.504 11.497 17.660 1.00 61.41 312 ALA A CA 1
ATOM 2387 C C . ALA A 1 312 ? 9.587 10.978 18.614 1.00 61.41 312 ALA A C 1
ATOM 2389 O O . ALA A 1 312 ? 9.328 10.849 19.802 1.00 61.41 312 ALA A O 1
ATOM 2390 N N . SER A 1 313 ? 10.810 10.743 18.134 1.00 60.53 313 SER A N 1
ATOM 2391 C CA . SER A 1 313 ? 11.928 10.295 18.977 1.00 60.53 313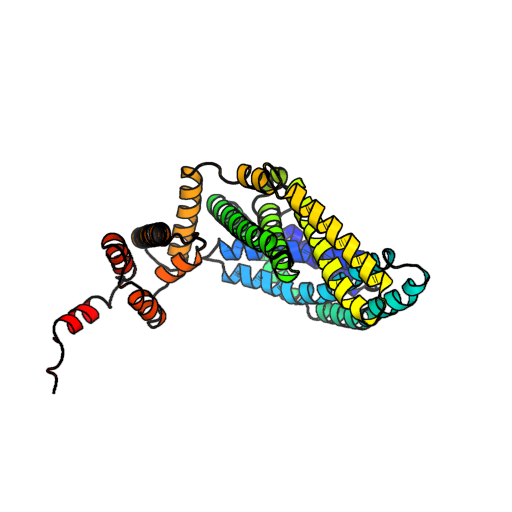 SER A CA 1
ATOM 2392 C C . SER A 1 313 ? 12.406 11.370 19.956 1.00 60.53 313 SER A C 1
ATOM 2394 O O . SER A 1 313 ? 12.831 11.035 21.056 1.00 60.53 313 SER A O 1
ATOM 2396 N N . VAL A 1 314 ? 12.346 12.649 19.571 1.00 61.41 314 VAL A N 1
ATOM 2397 C CA . VAL A 1 314 ? 12.691 13.786 20.441 1.00 61.41 314 VAL A CA 1
ATOM 2398 C C . VAL A 1 314 ? 11.587 14.054 21.467 1.00 61.41 314 VAL A C 1
ATOM 2400 O O . VAL A 1 314 ? 11.887 14.459 22.586 1.00 61.41 314 VAL A O 1
ATOM 2403 N N . LEU A 1 315 ? 10.323 13.835 21.096 1.00 63.72 315 LEU A N 1
ATOM 2404 C CA . LEU A 1 315 ? 9.168 14.084 21.962 1.00 63.72 315 LEU A CA 1
ATOM 2405 C C . LEU A 1 315 ? 8.776 12.903 22.848 1.00 63.72 315 LEU A C 1
ATOM 2407 O O . LEU A 1 315 ? 8.094 13.115 23.848 1.00 63.72 315 LEU A O 1
ATOM 2411 N N . ALA A 1 316 ? 9.187 11.682 22.508 1.00 58.56 316 ALA A N 1
ATOM 2412 C CA . ALA A 1 316 ? 8.892 10.508 23.313 1.00 58.56 316 ALA A CA 1
ATOM 2413 C C . ALA A 1 316 ? 9.466 10.663 24.736 1.00 58.56 316 ALA A C 1
ATOM 2415 O O . ALA A 1 316 ? 10.633 11.044 24.885 1.00 58.56 316 ALA A O 1
ATOM 2416 N N . PRO A 1 317 ? 8.694 10.321 25.786 1.00 53.34 317 PRO A N 1
ATOM 2417 C CA . PRO A 1 317 ? 9.217 10.279 27.144 1.00 53.34 317 PRO A CA 1
ATOM 2418 C C . PRO A 1 317 ? 10.428 9.338 27.188 1.00 53.34 317 PRO A C 1
ATOM 2420 O O . PRO A 1 317 ? 10.380 8.199 26.716 1.00 53.34 317 PRO A O 1
ATOM 2423 N N . ALA A 1 318 ? 11.559 9.843 27.679 1.00 52.22 318 ALA A N 1
ATOM 2424 C CA . ALA A 1 318 ? 12.853 9.197 27.514 1.00 52.22 318 ALA A CA 1
ATOM 2425 C C . ALA A 1 318 ? 12.893 7.787 28.135 1.00 52.22 318 ALA A C 1
ATOM 2427 O O . ALA A 1 318 ? 12.979 7.636 29.352 1.00 52.22 318 ALA A O 1
ATOM 2428 N N . LYS A 1 319 ? 13.000 6.731 27.315 1.00 43.84 319 LYS A N 1
ATOM 2429 C CA . LYS A 1 319 ? 13.698 5.515 27.766 1.00 43.84 319 LYS A CA 1
ATOM 2430 C C . LYS A 1 319 ? 15.199 5.812 27.707 1.00 43.84 319 LYS A C 1
ATOM 2432 O O . LYS A 1 319 ? 15.754 6.042 26.641 1.00 43.84 319 LYS A O 1
ATOM 2437 N N . ARG A 1 320 ? 15.852 5.848 28.872 1.00 45.28 320 ARG A N 1
ATOM 2438 C CA . ARG A 1 320 ? 17.160 6.466 29.210 1.00 45.28 320 ARG A CA 1
ATOM 2439 C C . ARG A 1 320 ? 18.423 6.098 28.382 1.00 45.28 320 ARG A C 1
ATOM 2441 O O . ARG A 1 320 ? 19.511 6.544 28.740 1.00 45.28 320 ARG A O 1
ATOM 2448 N N . ARG A 1 321 ? 18.358 5.322 27.288 1.00 40.31 321 ARG A N 1
ATOM 2449 C CA . ARG A 1 321 ? 19.552 4.823 26.551 1.00 40.31 321 ARG A CA 1
ATOM 2450 C C . ARG A 1 321 ? 19.816 5.443 25.158 1.00 40.31 321 ARG A C 1
ATOM 2452 O O . ARG A 1 321 ? 20.975 5.766 24.900 1.00 40.31 321 ARG A O 1
ATOM 2459 N N . PRO A 1 322 ? 18.832 5.694 24.271 1.00 44.44 322 PRO A N 1
ATOM 2460 C CA . PRO A 1 322 ? 19.096 6.239 22.930 1.00 44.44 322 PRO A CA 1
ATOM 2461 C C . PRO A 1 322 ? 19.443 7.738 22.914 1.00 44.44 322 PRO A C 1
ATOM 2463 O O . PRO A 1 322 ? 20.287 8.159 22.123 1.00 44.44 322 PRO A O 1
ATOM 2466 N N . ALA A 1 323 ? 18.881 8.535 23.833 1.00 45.00 323 ALA A N 1
ATOM 2467 C CA . ALA A 1 323 ? 19.180 9.969 23.955 1.00 45.00 323 ALA A CA 1
ATOM 2468 C C . ALA A 1 323 ? 20.674 10.237 24.236 1.00 45.00 323 ALA A C 1
ATOM 2470 O O . ALA A 1 323 ? 21.263 11.157 23.672 1.00 45.00 323 ALA A O 1
ATOM 2471 N N . ARG A 1 324 ? 21.332 9.361 25.016 1.00 42.28 324 ARG A N 1
ATOM 2472 C CA . ARG A 1 324 ? 22.781 9.424 25.289 1.00 42.28 324 ARG A CA 1
ATOM 2473 C C . ARG A 1 324 ? 23.640 9.266 24.027 1.00 42.28 324 ARG A C 1
ATOM 2475 O O . ARG A 1 324 ? 24.669 9.926 23.916 1.00 42.28 324 ARG A O 1
ATOM 2482 N N . ARG A 1 325 ? 23.227 8.431 23.061 1.00 45.75 325 ARG A N 1
ATOM 2483 C CA . ARG A 1 325 ? 23.942 8.246 21.779 1.00 45.75 325 ARG A CA 1
ATOM 2484 C C . ARG A 1 325 ? 23.766 9.450 20.849 1.00 45.75 325 ARG A C 1
ATOM 2486 O O . ARG A 1 325 ? 24.736 9.868 20.226 1.00 45.75 325 ARG A O 1
ATOM 2493 N N . ALA A 1 326 ? 22.569 10.038 20.811 1.00 47.00 326 ALA A N 1
ATOM 2494 C CA . ALA A 1 326 ? 22.289 11.244 20.028 1.00 47.00 326 ALA A CA 1
ATOM 2495 C C . ALA A 1 326 ? 23.055 12.479 20.550 1.00 47.00 326 ALA A C 1
ATOM 2497 O O . ALA A 1 326 ? 23.560 13.265 19.751 1.00 47.00 326 ALA A O 1
ATOM 2498 N N . ILE A 1 327 ? 23.213 12.608 21.876 1.00 47.34 327 ILE A N 1
ATOM 2499 C CA . ILE A 1 327 ? 24.010 13.672 22.515 1.00 47.34 327 ILE A CA 1
ATOM 2500 C C . ILE A 1 327 ? 25.513 13.501 22.241 1.00 47.34 327 ILE A C 1
ATOM 2502 O O . ILE A 1 327 ? 26.196 14.483 21.957 1.00 47.34 327 ILE A O 1
ATOM 2506 N N . LYS A 1 328 ? 26.039 12.267 22.253 1.00 44.88 328 LYS A N 1
ATOM 2507 C CA . LYS A 1 328 ? 27.468 12.010 21.985 1.00 44.88 328 LYS A CA 1
ATOM 2508 C C . LYS A 1 328 ? 27.886 12.421 20.559 1.00 44.88 328 LYS A C 1
ATOM 2510 O O . LYS A 1 328 ? 29.031 12.798 20.352 1.00 44.88 328 LYS A O 1
ATOM 2515 N N . GLY A 1 329 ? 26.947 12.430 19.604 1.00 48.88 329 GLY A N 1
ATOM 2516 C CA . GLY A 1 329 ? 27.140 12.929 18.232 1.00 48.88 329 GLY A CA 1
ATOM 2517 C C . GLY A 1 329 ? 26.837 14.424 18.016 1.00 48.88 329 GLY A C 1
ATOM 2518 O O . GLY A 1 329 ? 26.768 14.870 16.868 1.00 48.88 329 GLY A O 1
ATOM 2519 N N . ALA A 1 330 ? 26.589 15.198 19.081 1.00 46.66 330 ALA A N 1
ATOM 2520 C CA . ALA A 1 330 ? 26.300 16.638 19.022 1.00 46.66 330 ALA A CA 1
ATOM 2521 C C . ALA A 1 330 ? 27.529 17.535 19.295 1.00 46.66 330 ALA A C 1
ATOM 2523 O O . ALA A 1 330 ? 27.430 18.763 19.202 1.00 46.66 330 ALA A O 1
ATOM 2524 N N . LEU A 1 331 ? 28.685 16.936 19.601 1.00 43.69 331 LEU A N 1
ATOM 2525 C CA . LEU A 1 331 ? 29.986 17.608 19.660 1.00 43.69 331 LEU A CA 1
ATOM 2526 C C . LEU A 1 331 ? 30.384 18.019 18.230 1.00 43.69 331 LEU A C 1
ATOM 2528 O O . LEU A 1 331 ? 30.880 17.205 17.464 1.00 43.69 331 LEU A O 1
ATOM 2532 N N . GLY A 1 332 ? 30.053 19.255 17.843 1.00 48.34 332 GLY A N 1
ATOM 2533 C CA . GLY A 1 332 ? 30.268 19.798 16.490 1.00 48.34 332 GLY A CA 1
ATOM 2534 C C . GLY A 1 332 ? 29.084 20.588 15.917 1.00 48.34 332 GLY A C 1
ATOM 2535 O O . GLY A 1 332 ? 29.177 21.127 14.820 1.00 48.34 332 GLY A O 1
ATOM 2536 N N . LEU A 1 333 ? 27.957 20.672 16.634 1.00 52.44 333 LEU A N 1
ATOM 2537 C CA . LEU A 1 333 ? 26.785 21.433 16.189 1.00 52.44 333 LEU A CA 1
ATOM 2538 C C . LEU A 1 333 ? 26.837 22.919 16.605 1.00 52.44 333 LEU A C 1
ATOM 2540 O O . LEU A 1 333 ? 27.315 23.224 17.705 1.00 52.44 333 LEU A O 1
ATOM 2544 N N . PRO A 1 334 ? 26.267 23.842 15.798 1.00 50.47 334 PRO A N 1
ATOM 2545 C CA . PRO A 1 334 ? 26.129 25.255 16.156 1.00 50.47 334 PRO A CA 1
ATOM 2546 C C . PRO A 1 334 ? 25.431 25.460 17.509 1.00 50.47 334 PRO A C 1
ATOM 2548 O O . PRO A 1 334 ? 24.548 24.688 17.895 1.00 50.47 334 PRO A O 1
ATOM 2551 N N . ALA A 1 335 ? 25.793 26.523 18.237 1.00 51.03 335 ALA A N 1
ATOM 2552 C CA . ALA A 1 335 ? 25.303 26.792 19.596 1.00 51.03 335 ALA A CA 1
ATOM 2553 C C . ALA A 1 335 ? 23.766 26.827 19.702 1.00 51.03 335 ALA A C 1
ATOM 2555 O O . ALA A 1 335 ? 23.204 26.267 20.642 1.00 51.03 335 ALA A O 1
ATOM 2556 N N . VAL A 1 336 ? 23.087 27.390 18.700 1.00 47.16 336 VAL A N 1
ATOM 2557 C CA . VAL A 1 336 ? 21.617 27.435 18.630 1.00 47.16 336 VAL A CA 1
ATOM 2558 C C . VAL A 1 336 ? 20.986 26.040 18.534 1.00 47.16 336 VAL A C 1
ATOM 2560 O O . VAL A 1 336 ? 19.963 25.775 19.161 1.00 47.16 336 VAL A O 1
ATOM 2563 N N . VAL A 1 337 ? 21.632 25.116 17.817 1.00 44.69 337 VAL A N 1
ATOM 2564 C CA . VAL A 1 337 ? 21.168 23.732 17.648 1.00 44.69 337 VAL A CA 1
ATOM 2565 C C . VAL A 1 337 ? 21.411 22.937 18.929 1.00 44.69 337 VAL A C 1
ATOM 2567 O O . VAL A 1 337 ? 20.533 22.202 19.371 1.00 44.69 337 VAL A O 1
ATOM 2570 N N . ARG A 1 338 ? 22.566 23.136 19.581 1.00 53.09 338 ARG A N 1
ATOM 2571 C CA . ARG A 1 338 ? 22.858 22.535 20.894 1.00 53.09 338 ARG A CA 1
ATOM 2572 C C . ARG A 1 338 ? 21.870 22.997 21.964 1.00 53.09 338 ARG A C 1
ATOM 2574 O O . ARG A 1 338 ? 21.408 22.166 22.740 1.00 53.09 338 ARG A O 1
ATOM 2581 N N . ARG A 1 339 ? 21.515 24.287 21.972 1.00 53.16 339 ARG A N 1
ATOM 2582 C CA . ARG A 1 339 ? 20.500 24.851 22.872 1.00 53.16 339 ARG A CA 1
ATOM 2583 C C . ARG A 1 339 ? 19.128 24.233 22.610 1.00 53.16 339 ARG A C 1
ATOM 2585 O O . ARG A 1 339 ? 18.530 23.698 23.525 1.00 53.16 339 ARG A O 1
ATOM 2592 N N . ALA A 1 340 ? 18.691 24.178 21.353 1.00 49.19 340 ALA A N 1
ATOM 2593 C CA . ALA A 1 340 ? 17.396 23.597 21.004 1.00 49.19 340 ALA A CA 1
ATOM 2594 C C . ALA A 1 340 ? 17.286 22.088 21.315 1.00 49.19 340 ALA A C 1
ATOM 2596 O O . ALA A 1 340 ? 16.222 21.631 21.724 1.00 49.19 340 ALA A O 1
ATOM 2597 N N . VAL A 1 341 ? 18.366 21.312 21.140 1.00 49.56 341 VAL A N 1
ATOM 2598 C CA . VAL A 1 341 ? 18.417 19.886 21.525 1.00 49.56 341 VAL A CA 1
ATOM 2599 C C . VAL A 1 341 ? 18.361 19.726 23.045 1.00 49.56 341 VAL A C 1
ATOM 2601 O O . VAL A 1 341 ? 17.644 18.856 23.528 1.00 49.56 341 VAL A O 1
ATOM 2604 N N . ARG A 1 342 ? 19.078 20.569 23.796 1.00 52.53 342 ARG A N 1
ATOM 2605 C CA . ARG A 1 342 ? 19.060 20.585 25.267 1.00 52.53 342 ARG A CA 1
ATOM 2606 C C . ARG A 1 342 ? 17.665 20.936 25.795 1.00 52.53 342 ARG A C 1
ATOM 2608 O O . ARG A 1 342 ? 17.056 20.124 26.476 1.00 52.53 342 ARG A O 1
ATOM 2615 N N . ASP A 1 343 ? 17.093 22.038 25.321 1.00 52.84 343 ASP A N 1
ATOM 2616 C CA . ASP A 1 343 ? 15.766 22.521 25.720 1.00 52.84 343 ASP A CA 1
ATOM 2617 C C . ASP A 1 343 ? 14.624 21.541 25.362 1.00 52.84 343 ASP A C 1
ATOM 2619 O O . ASP A 1 343 ? 13.561 21.558 25.984 1.00 52.84 343 ASP A O 1
ATOM 2623 N N . ALA A 1 344 ? 14.800 20.693 24.338 1.00 48.41 344 ALA A N 1
ATOM 2624 C CA . ALA A 1 344 ? 13.839 19.642 23.983 1.00 48.41 344 ALA A CA 1
ATOM 2625 C C . ALA A 1 344 ? 13.907 18.427 24.933 1.00 48.41 344 ALA A C 1
ATOM 2627 O O . ALA A 1 344 ? 12.883 17.783 25.198 1.00 48.41 344 ALA A O 1
ATOM 2628 N N . LEU A 1 345 ? 15.102 18.136 25.455 1.00 50.38 345 LEU A N 1
ATOM 2629 C CA . LEU A 1 345 ? 15.385 17.039 26.383 1.00 50.38 345 LEU A CA 1
ATOM 2630 C C . LEU A 1 345 ? 15.120 17.409 27.852 1.00 50.38 345 LEU A C 1
ATOM 2632 O O . LEU A 1 345 ? 14.924 16.508 28.663 1.00 50.38 345 LEU A O 1
ATOM 2636 N N . ASP A 1 346 ? 15.022 18.700 28.174 1.00 48.47 346 ASP A N 1
ATOM 2637 C CA . ASP A 1 346 ? 14.829 19.244 29.529 1.00 48.47 346 ASP A CA 1
ATOM 2638 C C . ASP A 1 346 ? 13.383 19.147 30.060 1.00 48.47 346 ASP A C 1
ATOM 2640 O O . ASP A 1 346 ? 12.921 19.985 30.827 1.00 48.47 346 ASP A O 1
ATOM 2644 N N . GLY A 1 347 ? 12.655 18.092 29.688 1.00 46.28 347 GLY A N 1
ATOM 2645 C CA . GLY A 1 347 ? 11.491 17.664 30.465 1.00 46.28 347 GLY A CA 1
ATOM 2646 C C . GLY A 1 347 ? 11.934 16.774 31.613 1.00 46.28 347 GLY A C 1
ATOM 2647 O O . GLY A 1 347 ? 11.845 15.558 31.482 1.00 46.28 347 GLY A O 1
ATOM 2648 N N . ASP A 1 348 ? 12.443 17.434 32.650 1.00 47.41 348 ASP A N 1
ATOM 2649 C CA . ASP A 1 348 ? 12.729 17.018 34.025 1.00 47.41 348 ASP A CA 1
ATOM 2650 C C . ASP A 1 348 ? 13.654 15.805 34.280 1.00 47.41 348 ASP A C 1
ATOM 2652 O O . ASP A 1 348 ? 13.416 14.671 33.872 1.00 47.41 348 ASP A O 1
ATOM 2656 N N . ALA A 1 349 ? 14.701 16.084 35.075 1.00 42.34 349 ALA A N 1
ATOM 2657 C CA . ALA A 1 349 ? 15.632 15.168 35.759 1.00 42.34 349 ALA A CA 1
ATOM 2658 C C . ALA A 1 349 ? 16.993 14.800 35.114 1.00 42.34 349 ALA A C 1
ATOM 2660 O O . ALA A 1 349 ? 17.667 13.906 35.630 1.00 42.34 349 ALA A O 1
ATOM 2661 N N . LEU A 1 350 ? 17.484 15.487 34.069 1.00 43.47 350 LEU A N 1
ATOM 2662 C CA . LEU A 1 350 ? 18.853 15.238 33.551 1.00 43.47 350 LEU A CA 1
ATOM 2663 C C . LEU A 1 350 ? 19.821 16.436 33.616 1.00 43.47 350 LEU A C 1
ATOM 2665 O O . LEU A 1 350 ? 21.034 16.223 33.653 1.00 43.47 350 LEU A O 1
ATOM 2669 N N . VAL A 1 351 ? 19.326 17.676 33.699 1.00 39.31 351 VAL A N 1
ATOM 2670 C CA . VAL A 1 351 ? 20.177 18.882 33.813 1.00 39.31 351 VAL A CA 1
ATOM 2671 C C . VAL A 1 351 ? 20.990 18.877 35.110 1.00 39.31 351 VAL A C 1
ATOM 2673 O O . VAL A 1 351 ? 22.178 19.204 35.097 1.00 39.31 351 VAL A O 1
ATOM 2676 N N . ASP A 1 352 ? 20.403 18.395 36.206 1.00 40.91 352 ASP A N 1
ATOM 2677 C CA . ASP A 1 352 ? 21.106 18.276 37.488 1.00 40.91 352 ASP A CA 1
ATOM 2678 C C . ASP A 1 352 ? 22.162 17.165 37.494 1.00 40.91 352 ASP A C 1
ATOM 2680 O O . ASP A 1 352 ? 23.153 17.263 38.216 1.00 40.91 352 ASP A O 1
ATOM 2684 N N . ALA A 1 353 ? 22.018 16.139 36.649 1.00 41.00 353 ALA A N 1
ATOM 2685 C CA . ALA A 1 353 ? 23.029 15.094 36.499 1.00 41.00 353 ALA A CA 1
ATOM 2686 C C . ALA A 1 353 ? 24.253 15.585 35.705 1.00 41.00 353 ALA A C 1
ATOM 2688 O O . ALA A 1 353 ? 25.372 15.170 35.989 1.00 41.00 353 ALA A O 1
ATOM 2689 N N . VAL A 1 354 ? 24.063 16.502 34.749 1.00 39.06 354 VAL A N 1
ATOM 2690 C CA . VAL A 1 354 ? 25.161 17.106 33.971 1.00 39.06 354 VAL A CA 1
ATOM 2691 C C . VAL A 1 354 ? 25.921 18.146 34.802 1.00 39.06 354 VAL A C 1
ATOM 2693 O O . VAL A 1 354 ? 27.148 18.169 34.771 1.00 39.06 354 VAL A O 1
ATOM 2696 N N . ARG A 1 355 ? 25.226 18.932 35.637 1.00 39.66 355 ARG A N 1
ATOM 2697 C CA . ARG A 1 355 ? 25.868 19.892 36.558 1.00 39.66 355 ARG A CA 1
ATOM 2698 C C . ARG A 1 355 ? 26.717 19.229 37.648 1.00 39.66 355 ARG A C 1
ATOM 2700 O O . ARG A 1 355 ? 27.658 19.848 38.135 1.00 39.66 355 ARG A O 1
ATOM 2707 N N . ARG A 1 356 ? 26.412 17.981 38.026 1.00 39.91 356 ARG A N 1
ATOM 2708 C CA . ARG A 1 356 ? 27.224 17.205 38.983 1.00 39.91 356 ARG A CA 1
ATOM 2709 C C . ARG A 1 356 ? 28.527 16.676 38.377 1.00 39.91 356 ARG A C 1
ATOM 2711 O O . ARG A 1 356 ? 29.477 16.482 39.123 1.00 39.91 356 ARG A O 1
ATOM 2718 N N . VAL A 1 357 ? 28.590 16.482 37.058 1.00 39.25 357 VAL A N 1
ATOM 2719 C CA . VAL A 1 357 ? 29.795 15.978 36.373 1.00 39.25 357 VAL A CA 1
ATOM 2720 C C . VAL A 1 357 ? 30.785 17.104 36.054 1.00 39.25 357 VAL A C 1
ATOM 2722 O O . VAL A 1 357 ? 31.980 16.875 36.151 1.00 39.25 357 VAL A O 1
ATOM 2725 N N . ASP A 1 358 ? 30.328 18.336 35.801 1.00 37.16 358 ASP A N 1
ATOM 2726 C CA . ASP A 1 358 ? 31.225 19.497 35.606 1.00 37.16 358 ASP A CA 1
ATOM 2727 C C . ASP A 1 358 ? 31.904 19.988 36.902 1.00 37.16 358 ASP A C 1
ATOM 2729 O O . ASP A 1 358 ? 32.895 20.711 36.847 1.00 37.16 358 ASP A O 1
ATOM 2733 N N . ARG A 1 359 ? 31.395 19.606 38.085 1.00 42.06 359 ARG A N 1
ATOM 2734 C CA . ARG A 1 359 ? 32.027 19.937 39.380 1.00 42.06 359 ARG A CA 1
ATOM 2735 C C . ARG A 1 359 ? 33.081 18.924 39.827 1.00 42.06 359 ARG A C 1
ATOM 2737 O O . ARG A 1 359 ? 33.847 19.223 40.737 1.00 42.06 359 ARG A O 1
ATOM 2744 N N . ALA A 1 360 ? 33.130 17.753 39.200 1.00 38.84 360 ALA A N 1
ATOM 2745 C CA . ALA A 1 360 ? 34.202 16.789 39.386 1.00 38.84 360 ALA A CA 1
ATOM 2746 C C . ALA A 1 360 ? 35.182 16.980 38.226 1.00 38.84 360 ALA A C 1
ATOM 2748 O O . ALA A 1 360 ? 35.036 16.368 37.169 1.00 38.84 360 ALA A O 1
ATOM 2749 N N . GLY A 1 361 ? 36.138 17.897 38.400 1.00 40.72 361 GLY A N 1
ATOM 2750 C CA . GLY A 1 361 ? 37.237 18.077 37.451 1.00 40.72 361 GLY A CA 1
ATOM 2751 C C . GLY A 1 361 ? 37.948 16.748 37.137 1.00 40.72 361 GLY A C 1
ATOM 2752 O O . GLY A 1 361 ? 37.783 15.767 37.869 1.00 40.72 361 GLY A O 1
ATOM 2753 N N . PRO A 1 362 ? 38.715 16.679 36.034 1.00 41.94 362 PRO A N 1
ATOM 2754 C CA . PRO A 1 362 ? 39.361 15.438 35.618 1.00 41.94 362 PRO A CA 1
ATOM 2755 C C . PRO A 1 362 ? 40.240 14.875 36.749 1.00 41.94 362 PRO A C 1
ATOM 2757 O O . PRO A 1 362 ? 40.919 15.655 37.421 1.00 41.94 362 PRO A O 1
ATOM 2760 N N . PRO A 1 363 ? 40.246 13.545 36.976 1.00 39.16 363 PRO A N 1
ATOM 2761 C CA . PRO A 1 363 ? 41.113 12.948 37.983 1.00 39.16 363 PRO A CA 1
ATOM 2762 C C . PRO A 1 363 ? 42.583 13.243 37.641 1.00 39.16 363 PRO A C 1
ATOM 2764 O O . PRO A 1 363 ? 42.937 13.242 36.454 1.00 39.16 363 PRO A O 1
ATOM 2767 N N . PRO A 1 364 ? 43.440 13.508 38.646 1.00 41.62 364 PRO A N 1
ATOM 2768 C CA . PRO A 1 364 ? 44.859 13.724 38.407 1.00 41.62 364 PRO A CA 1
ATOM 2769 C C . PRO A 1 364 ? 45.451 12.465 37.771 1.00 41.62 364 PRO A C 1
ATOM 2771 O O . PRO A 1 364 ? 45.167 11.348 38.205 1.00 41.62 364 PRO A O 1
ATOM 2774 N N . ARG A 1 365 ? 46.232 12.654 36.706 1.00 38.09 365 ARG A N 1
ATOM 2775 C CA . ARG A 1 365 ? 46.956 11.566 36.043 1.00 38.09 365 ARG A CA 1
ATOM 2776 C C . ARG A 1 365 ? 48.161 11.164 36.901 1.00 38.09 365 ARG A C 1
ATOM 2778 O O . ARG A 1 365 ? 48.945 12.056 37.222 1.00 38.09 365 ARG A O 1
ATOM 2785 N N . PRO A 1 366 ? 48.342 9.876 37.220 1.00 42.53 366 PRO A N 1
ATOM 2786 C CA . PRO A 1 366 ? 49.659 9.263 37.240 1.00 42.53 366 PRO A CA 1
ATOM 2787 C C . PRO A 1 366 ? 50.103 8.903 35.817 1.00 42.53 366 PRO A C 1
ATOM 2789 O O . PRO A 1 366 ? 49.268 8.369 35.044 1.00 42.53 366 PRO A O 1
#

Foldseek 3Di:
DFLLVLLVQLLVLLVVVLVDDCVPCVPSLVSNLVSLCLQLLLLVLLLLQQVQCVVVSVVSNVLSPLLNVLSVVLNLLVVLLVVLVLDDPVQSVVLNCLSCVCNVVSSVSNNVSSVPRPSVVSVVCSVPVRVVSVVSLVLVLSLLLSLVLLLVQLVVLVVVCVVPVDLVSLVSNLVSLVSNLSSCVNRPVVLCVQQVVLSVLLNVLSVLLNSLVVSLVSCVPRDDVSNVSSVVVNVVSVVVNVVQPDDCHNSVSSQVSRDDDPVSNVVSVLSSLVSLCVSQVHDSVLSVLLVVLVVVVCVVVVNPDDDVPVSSVLQHDDPPPVLVVVVVVCVPPDPVSVVSSVSSNPPDDCVVVVVVVVVPPDDDDD

Radius of gyration: 25.15 Å; chains: 1; bounding box: 70×55×68 Å